Protein 4B6L (pdb70)

InterPro domains:
  IPR000719 Protein kinase domain [PF00069] (63-314)
  IPR000719 Protein kinase domain [PS50011] (62-314)
  IPR000719 Protein kinase domain [SM00220] (62-314)
  IPR000959 POLO box domain [PF00659] (472-528)
  IPR000959 POLO box domain [PF00659] (569-633)
  IPR000959 POLO box domain [PS50078] (463-541)
  IPR000959 POLO box domain [PS50078] (562-645)
  IPR008271 Serine/threonine-protein kinase, active site [PS00108] (181-193)
  IPR011009 Protein kinase-like domain superfamily [SSF56112] (61-354)
  IPR017441 Protein kinase, ATP binding site [PS00107] (68-100)
  IPR033695 Second polo-box domain [cd13117] (561-628)
  IPR033701 First polo-box domain [cd13118] (460-548)
  IPR036947 POLO box domain superfamily [G3DSA:3.30.1120.30] (438-638)
  IPR036947 POLO box domain superfamily [G3DSA:3.30.1120.30] (465-559)
  IPR042703 Serine/threonine-protein kinase PLK3, catalytic domain [cd14189] (60-314)

Sequence (281 aa):
LITDPRSGRTYLKGRLLGKGGFARCYEATDTETGSAYAVKVIPQSRVAKPHQREKILNEIELHRDLQHRHIVRFSHHFEDADNIYIFLELCSRKSLAHIWKARHTLLEPEVRYYLRQILSGLKYLHQRGILHRDLKLGNFFITENMELKVGDFGLAARLEPPEQRKKTICGTPNYVAPEVLLRQGHGPEADVWSLGCVMYTLLCGSPPFETADLKETYRCIKQVHYTLPASLSLPARQLLAAILRASPRDRPSIDQILRHDFFTKGYTPDRLPISSCVTVP

B-factor: mean 45.5, std 13.26, range [26.6, 117.14]

Solvent-accessible surface area: 13521 Å² total; per-residue (Å²): 159,85,2,63,44,195,93,49,98,40,11,99,33,36,162,73,59,30,123,54,88,77,15,87,28,28,52,0,41,6,76,144,85,47,45,47,43,18,0,30,16,2,30,54,94,96,3,75,122,81,102,40,104,97,94,14,88,40,4,8,95,10,1,122,79,0,119,43,139,12,1,5,94,8,51,51,39,7,70,62,99,104,29,11,19,0,0,17,53,48,12,54,74,119,1,0,16,69,3,69,130,56,25,100,51,7,88,40,40,2,0,11,16,0,4,79,18,0,2,23,0,0,80,31,0,29,129,123,28,11,3,0,30,18,0,56,7,25,5,0,55,0,16,78,80,1,52,0,17,0,0,48,0,8,38,4,22,132,66,58,82,81,164,124,31,163,77,60,64,26,19,34,46,33,20,6,1,1,11,0,10,96,149,97,0,10,1,36,58,2,1,5,0,9,3,0,0,0,1,16,1,1,17,32,0,43,12,13,1,93,53,111,90,92,134,70,6,36,129,14,0,88,145,34,125,43,104,51,44,100,109,14,38,101,39,0,69,70,1,0,47,29,4,6,104,50,27,38,206,62,14,19,55,13,64,91,2,47,156,37,60,1,2,85,164,29,147,40,13,153,143,11,62,79,53,0,15,104,72,96,80

Radius of gyration: 18.98 Å; Cα contacts (8 Å, |Δi|>4): 541; chains: 1; bounding box: 38×50×51 Å

GO terms:
  GO:1904716 positive regulation of chaperone-mediated autophagy (P, IDA)
  GO:0004674 protein serine/threonine kinase activity (F, IDA)
  GO:0005634 nucleus (C, IDA)
  GO:0005730 nucleolus (C, IDA)
  GO:0005737 cytoplasm (C, IDA)
  GO:0005795 Golgi stack (C, IDA)
  GO:0005813 centrosome (C, IDA)
  GO:0002039 p53 binding (F, IDA)
  GO:0043066 negative regulation of apoptotic process (P, IDA)
  GO:0009314 response to radiation (P, IDA)
  GO:0032436 positive regulation of proteasomal ubiquitin-dependent protein catabolic process (P, IDA)
  GO:0051302 regulation of cell division (P, IDA)
  GO:0006970 response to osmotic stress (P, IDA)
  GO:0006974 DNA damage response (P, IDA)
  GO:0090166 Golgi disassembly (P, IDA)
  GO:0000122 negative regulation of transcription by RNA polymerase II (P, IDA)
  GO:0000302 response to reactive oxygen species (P, IDA)
  GO:0006915 apoptotic process (P, TAS)
  GO:0007113 endomitotic cell cycle (P, TAS)
  GO:0000086 G2/M transition of mitotic cell cycle (P, TAS)

Nearest PDB structures (foldseek):
  4b6l-assembly1_A  TM=1.004E+00  e=3.139E-55  Homo sapiens
  4i5p-assembly1_A  TM=9.553E-01  e=1.429E-38  Homo sapiens
  2owb-assembly1_A  TM=9.578E-01  e=1.628E-34  Homo sapiens
  3db6-assembly1_A  TM=9.486E-01  e=4.918E-34  Danio rerio
  3d5u-assembly1_A  TM=9.510E-01  e=1.330E-33  Danio rerio

Foldseek 3Di:
DWDAAPVRFIWDWADFLDAPPHWTWTWIAGPPPRDTWTKTKGFCVSQVDPVSVVLVVVLCVLQVPDDDQQAKHFDDWHDDNTTIITTIHDAPLQWLVLLCVQELAADLLLLLQQLVSVLRQLVSCVVVQKAQQADARNQWGQHQQRHTHGHDSSVIDRADPQVPAFLAQDYDLLQFALSNVVSSHDHSLRSLSSSLQRSCSRHPRHGFLDDPDSVSSSVCRQVVPGDDDPPDDPQSVVLSVQSSDNDSVSHDRSVRSCVGCSNVVDDHDPTDHSCSSNYHD

Structure (mmCIF, N/CA/C/O backbone):
data_4B6L
#
_entry.id   4B6L
#
_cell.length_a   144.140
_cell.length_b   56.370
_cell.length_c   45.320
_cell.angle_alpha   90.00
_cell.angle_beta   96.83
_cell.angle_gamma   90.00
#
_symmetry.space_group_name_H-M   'C 1 2 1'
#
loop_
_entity.id
_entity.type
_entity.pdbx_description
1 polymer 'SERINE/THREONINE-PROTEIN KINASE PLK3'
2 non-polymer 4-[[(4R)-5-cyclopentyl-4-ethyl-3a,4-dihydro-3H-[1,2,4]triazolo[4,3-f]pteridin-7-yl]amino]-N-cyclopropyl-3-methoxy-benzamide
3 non-polymer 'SULFATE ION'
4 water water
#
loop_
_atom_site.group_PDB
_atom_site.id
_atom_site.type_symbol
_atom_site.label_atom_id
_atom_site.label_alt_id
_atom_site.label_comp_id
_atom_site.label_asym_id
_atom_site.label_entity_id
_atom_site.label_seq_id
_atom_site.pdbx_PDB_ins_code
_atom_site.Cartn_x
_atom_site.Cartn_y
_atom_site.Cartn_z
_atom_site.occupancy
_atom_site.B_iso_or_equiv
_atom_site.auth_seq_id
_atom_site.auth_comp_id
_atom_site.auth_asym_id
_atom_site.auth_atom_id
_atom_site.pdbx_PDB_model_num
ATOM 1 N N . LEU A 1 1 ? 52.801 -19.012 -16.892 1.00 62.02 52 LEU A N 1
ATOM 2 C CA . LEU A 1 1 ? 51.661 -19.668 -17.538 1.00 62.59 52 LEU A CA 1
ATOM 3 C C . LEU A 1 1 ? 50.418 -18.748 -17.713 1.00 63.57 52 LEU A C 1
ATOM 4 O O . LEU A 1 1 ? 50.580 -17.527 -17.784 1.00 62.25 52 LEU A O 1
ATOM 9 N N . ILE A 1 2 ? 49.205 -19.325 -17.829 1.00 59.03 53 ILE A N 1
ATOM 10 C CA . ILE A 1 2 ? 47.960 -18.580 -18.031 1.00 58.17 53 ILE A CA 1
ATOM 11 C C . ILE A 1 2 ? 47.001 -18.623 -16.811 1.00 60.56 53 ILE A C 1
ATOM 12 O O . ILE A 1 2 ? 46.938 -19.629 -16.105 1.00 61.04 53 ILE A O 1
ATOM 17 N N . THR A 1 3 ? 46.246 -17.523 -16.605 1.00 55.54 54 THR A N 1
ATOM 18 C CA . THR A 1 3 ? 45.169 -17.347 -15.618 1.00 54.17 54 THR A CA 1
ATOM 19 C C . THR A 1 3 ? 43.841 -17.059 -16.377 1.00 58.15 54 THR A C 1
ATOM 20 O O . THR A 1 3 ? 43.886 -16.372 -17.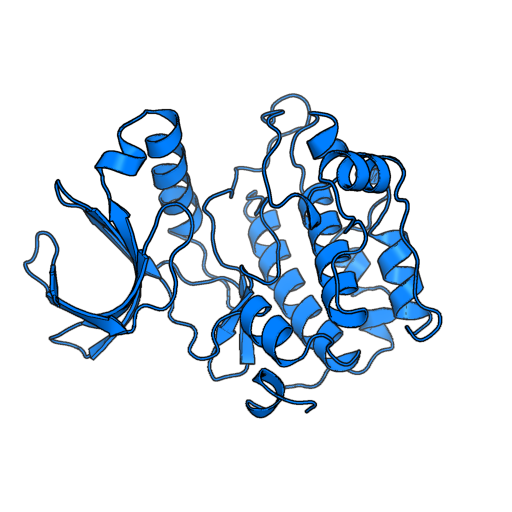394 1.00 57.20 54 THR A O 1
ATOM 24 N N . ASP A 1 4 ? 42.676 -17.589 -15.897 1.00 56.30 55 ASP A N 1
ATOM 25 C CA . ASP A 1 4 ? 41.348 -17.386 -16.525 1.00 56.90 55 ASP A CA 1
ATOM 26 C C . ASP A 1 4 ? 40.123 -17.404 -15.564 1.00 62.51 55 ASP A C 1
ATOM 27 O O . ASP A 1 4 ? 40.155 -18.214 -14.639 1.00 62.23 55 ASP A O 1
ATOM 32 N N . PRO A 1 5 ? 39.017 -16.600 -15.794 1.00 61.78 56 PRO A N 1
ATOM 33 C CA . PRO A 1 5 ? 37.827 -16.643 -14.895 1.00 62.66 56 PRO A CA 1
ATOM 34 C C . PRO A 1 5 ? 36.675 -17.628 -15.231 1.00 68.75 56 PRO A C 1
ATOM 35 O O . PRO A 1 5 ? 36.906 -18.832 -15.348 1.00 71.22 56 PRO A O 1
ATOM 39 N N . ARG A 1 6 ? 35.398 -17.091 -15.298 1.00 62.67 57 ARG A N 1
ATOM 40 C CA . ARG A 1 6 ? 34.084 -17.718 -15.596 1.00 61.04 57 ARG A CA 1
ATOM 41 C C . ARG A 1 6 ? 33.695 -17.510 -17.080 1.00 60.63 57 ARG A C 1
ATOM 42 O O . ARG A 1 6 ? 32.782 -18.170 -17.588 1.00 60.54 57 ARG A O 1
ATOM 50 N N . SER A 1 7 ? 34.309 -16.508 -17.717 1.00 52.53 58 SER A N 1
ATOM 51 C CA . SER A 1 7 ? 34.102 -16.097 -19.108 1.00 51.82 58 SER A CA 1
ATOM 52 C C . SER A 1 7 ? 35.098 -16.811 -20.030 1.00 54.05 58 SER A C 1
ATOM 53 O O . SER A 1 7 ? 34.944 -16.781 -21.255 1.00 53.03 58 SER A O 1
ATOM 56 N N . GLY A 1 8 ? 36.138 -17.386 -19.422 1.00 49.55 59 GLY A N 1
ATOM 57 C CA . GLY A 1 8 ? 37.214 -18.070 -20.123 1.00 49.51 59 GLY A CA 1
ATOM 58 C C . GLY A 1 8 ? 38.309 -17.133 -20.592 1.00 50.15 59 GLY A C 1
ATOM 59 O O . GLY A 1 8 ? 39.260 -17.578 -21.237 1.00 49.92 59 GLY A O 1
ATOM 60 N N . ARG A 1 9 ? 38.179 -15.820 -20.276 1.00 45.43 60 ARG A N 1
ATOM 61 C CA . ARG A 1 9 ? 39.143 -14.774 -20.615 1.00 44.27 60 ARG A CA 1
ATOM 62 C C . ARG A 1 9 ? 40.530 -15.141 -20.067 1.00 46.31 60 ARG A C 1
ATOM 63 O O . ARG A 1 9 ? 40.670 -15.447 -18.885 1.00 42.88 60 ARG A O 1
ATOM 71 N N . THR A 1 10 ? 41.526 -15.216 -20.945 1.00 43.50 61 THR A N 1
ATOM 72 C CA . THR A 1 10 ? 42.863 -15.588 -20.500 1.00 43.51 61 THR A CA 1
ATOM 73 C C . THR A 1 10 ? 43.781 -14.396 -20.293 1.00 46.46 61 THR A C 1
ATOM 74 O O . THR A 1 10 ? 43.638 -13.351 -20.931 1.00 46.82 61 THR A O 1
ATOM 78 N N . TYR A 1 11 ? 44.729 -14.583 -19.402 1.00 42.17 62 TYR A N 1
ATOM 79 C CA . TYR A 1 11 ? 45.724 -13.607 -19.012 1.00 40.84 62 TYR A CA 1
ATOM 80 C C . TYR A 1 11 ? 47.021 -14.363 -18.960 1.00 48.40 62 TYR A C 1
ATOM 81 O O . TYR A 1 11 ? 47.072 -15.448 -18.384 1.00 48.77 62 TYR A O 1
ATOM 90 N N . LEU A 1 12 ? 48.061 -13.824 -19.606 1.00 45.25 63 LEU A N 1
ATOM 91 C CA . LEU A 1 12 ? 49.383 -14.426 -19.601 1.00 44.87 63 LEU A CA 1
ATOM 92 C C . LEU A 1 12 ? 50.164 -13.926 -18.363 1.00 46.47 63 LEU A C 1
ATOM 93 O O . LEU A 1 12 ? 50.294 -12.717 -18.157 1.00 42.45 63 LEU A O 1
ATOM 98 N N . LYS A 1 13 ? 50.639 -14.851 -17.513 1.00 45.71 64 LYS A N 1
ATOM 99 C CA . LYS A 1 13 ? 51.432 -14.450 -16.346 1.00 46.45 64 LYS A CA 1
ATOM 100 C C . LYS A 1 13 ? 52.839 -14.165 -16.829 1.00 52.95 64 LYS A C 1
ATOM 101 O O . LYS A 1 13 ? 53.473 -15.021 -17.453 1.00 53.73 64 LYS A O 1
ATOM 107 N N . GLY A 1 14 ? 53.299 -12.953 -16.557 1.00 49.85 65 GLY A N 1
ATOM 108 C CA . GLY A 1 14 ? 54.648 -12.543 -16.881 1.00 49.83 65 GLY A CA 1
ATOM 109 C C . GLY A 1 14 ? 55.551 -12.882 -15.720 1.00 54.67 65 GLY A C 1
ATOM 110 O O . GLY A 1 14 ? 55.318 -13.853 -14.991 1.00 54.17 65 GLY A O 1
ATOM 111 N N . ARG A 1 15 ? 56.565 -12.051 -15.526 1.00 52.55 66 ARG A N 1
ATOM 112 C CA . ARG A 1 15 ? 57.552 -12.179 -14.468 1.00 52.28 66 ARG A CA 1
ATOM 113 C C . ARG A 1 15 ? 56.905 -12.051 -13.070 1.00 52.78 66 ARG A C 1
ATOM 114 O O . ARG A 1 15 ? 55.913 -11.321 -12.897 1.00 50.95 66 ARG A O 1
ATOM 122 N N . LEU A 1 16 ? 57.448 -12.817 -12.097 1.00 48.20 67 LEU A N 1
ATOM 123 C CA . LEU A 1 16 ? 57.055 -12.756 -10.693 1.00 46.72 67 LEU A CA 1
ATOM 124 C C . LEU A 1 16 ? 57.615 -11.428 -10.163 1.00 48.97 67 LEU A C 1
ATOM 125 O O . LEU A 1 16 ? 58.817 -11.156 -10.276 1.00 48.50 67 LEU A O 1
ATOM 130 N N . LEU A 1 17 ? 56.712 -10.563 -9.684 1.00 43.77 68 LEU A N 1
ATOM 131 C CA . LEU A 1 17 ? 57.074 -9.252 -9.182 1.00 41.91 68 LEU A CA 1
ATOM 132 C C . LEU A 1 17 ? 57.557 -9.333 -7.732 1.00 48.15 68 LEU A C 1
ATOM 133 O O . LEU A 1 17 ? 58.393 -8.533 -7.315 1.00 45.70 68 LEU A O 1
ATOM 138 N N . GLY A 1 18 ? 57.033 -10.307 -6.995 1.00 49.35 69 GLY A N 1
ATOM 139 C CA . GLY A 1 18 ? 57.350 -10.536 -5.593 1.00 50.89 69 GLY A CA 1
ATOM 140 C C . GLY A 1 18 ? 56.421 -11.525 -4.925 1.00 58.68 69 GLY A C 1
ATOM 141 O O . GLY A 1 18 ? 55.396 -11.912 -5.496 1.00 55.97 69 GLY A O 1
ATOM 142 N N . LYS A 1 19 ? 56.782 -11.929 -3.692 1.00 60.88 70 LYS A N 1
ATOM 143 C CA . LYS A 1 19 ? 56.048 -12.899 -2.876 1.00 63.26 70 LYS A CA 1
ATOM 144 C C . LYS A 1 19 ? 55.584 -12.243 -1.554 1.00 72.34 70 LYS A C 1
ATOM 145 O O . LYS A 1 19 ? 54.865 -11.238 -1.598 1.00 72.60 70 LYS A O 1
ATOM 151 N N . GLY A 1 20 ? 56.007 -12.797 -0.415 1.00 72.63 71 GLY A N 1
ATOM 152 C CA . GLY A 1 20 ? 55.651 -12.315 0.917 1.00 73.38 71 GLY A CA 1
ATOM 153 C C . GLY A 1 20 ? 54.295 -12.824 1.368 1.00 79.95 71 GLY A C 1
ATOM 154 O O . GLY A 1 20 ? 53.291 -12.591 0.686 1.00 80.14 71 GLY A O 1
ATOM 155 N N . GLY A 1 21 ? 54.282 -13.511 2.516 1.00 77.75 72 GLY A N 1
ATOM 156 C CA . GLY A 1 21 ? 53.105 -14.109 3.149 1.00 78.00 72 GLY A CA 1
ATOM 157 C C . GLY A 1 21 ? 51.800 -13.345 2.973 1.00 80.80 72 GLY A C 1
ATOM 158 O O . GLY A 1 21 ? 51.657 -12.248 3.521 1.00 80.79 72 GLY A O 1
ATOM 159 N N . PHE A 1 22 ? 50.846 -13.870 2.169 1.00 75.26 73 PHE A N 1
ATOM 160 C CA . PHE A 1 22 ? 50.918 -15.167 1.485 1.00 74.77 73 PHE A CA 1
ATOM 161 C C . PHE A 1 22 ? 50.354 -15.103 0.049 1.00 73.08 73 PHE A C 1
ATOM 162 O O . PHE A 1 22 ? 49.472 -15.883 -0.327 1.00 73.75 73 PHE A O 1
ATOM 170 N N . ALA A 1 23 ? 50.886 -14.173 -0.751 1.00 63.33 74 ALA A N 1
ATOM 171 C CA . ALA A 1 23 ? 50.477 -13.994 -2.136 1.00 60.36 74 ALA A CA 1
ATOM 172 C C . ALA A 1 23 ? 51.672 -13.901 -3.080 1.00 57.94 74 ALA A C 1
ATOM 173 O O . ALA A 1 23 ? 52.716 -13.365 -2.721 1.00 58.02 74 ALA A O 1
ATOM 175 N N . ARG A 1 24 ? 51.503 -14.413 -4.291 1.00 49.10 75 ARG A N 1
ATOM 176 C CA . ARG A 1 24 ? 52.497 -14.335 -5.352 1.00 46.57 75 ARG A CA 1
ATOM 177 C C . ARG A 1 24 ? 51.960 -13.325 -6.365 1.00 45.92 75 ARG A C 1
ATOM 178 O O . ARG A 1 24 ? 50.801 -13.396 -6.766 1.00 44.70 75 ARG A O 1
ATOM 186 N N . CYS A 1 25 ? 52.778 -12.342 -6.706 1.00 39.59 76 CYS A N 1
ATOM 187 C CA . CYS A 1 25 ? 52.408 -11.270 -7.609 1.00 38.42 76 CYS A CA 1
ATOM 188 C C . CYS A 1 25 ? 53.105 -11.392 -8.923 1.00 41.23 76 CYS A C 1
ATOM 189 O O . CYS A 1 25 ? 54.290 -11.728 -8.967 1.00 41.38 76 CYS A O 1
ATOM 192 N N . TYR A 1 26 ? 52.352 -11.151 -9.999 1.00 37.47 77 TYR A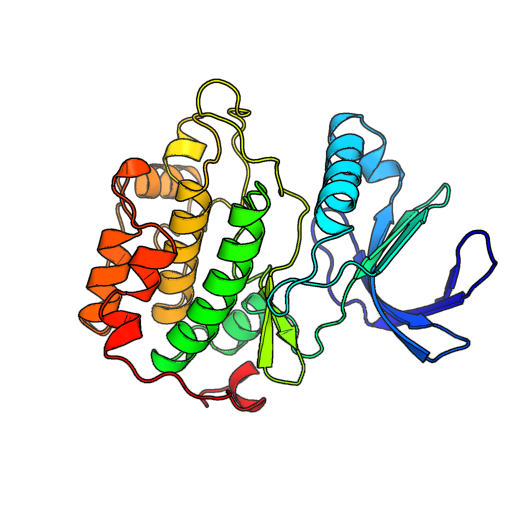 N 1
ATOM 193 C CA . TYR A 1 26 ? 52.833 -11.234 -11.370 1.00 37.19 77 TYR A CA 1
ATOM 194 C C . TYR A 1 26 ? 52.315 -10.096 -12.195 1.00 41.85 77 TYR A C 1
ATOM 195 O O . TYR A 1 26 ? 51.233 -9.559 -11.943 1.00 40.75 77 TYR A O 1
ATOM 204 N N . GLU A 1 27 ? 53.057 -9.785 -13.252 1.00 39.93 78 GLU A N 1
ATOM 205 C CA . GLU A 1 27 ? 52.581 -8.903 -14.291 1.00 40.92 78 GLU A CA 1
ATOM 206 C C . GLU A 1 27 ? 51.656 -9.855 -15.087 1.00 45.04 78 GLU A C 1
ATOM 207 O O . GLU A 1 27 ? 52.011 -11.018 -15.300 1.00 46.47 78 GLU A O 1
ATOM 213 N N . ALA A 1 28 ? 50.456 -9.404 -15.435 1.00 42.53 79 ALA A N 1
ATOM 214 C CA . ALA A 1 28 ? 49.496 -10.231 -16.175 1.00 43.03 79 ALA A CA 1
ATOM 215 C C . ALA A 1 28 ? 48.894 -9.446 -17.307 1.00 46.03 79 ALA A C 1
ATOM 216 O O . ALA A 1 28 ? 48.318 -8.383 -17.086 1.00 44.75 79 ALA A O 1
ATOM 218 N N . THR A 1 29 ? 49.033 -9.969 -18.520 1.00 43.23 80 THR A N 1
ATOM 219 C CA . THR A 1 29 ? 48.500 -9.322 -19.710 1.00 42.86 80 THR A CA 1
ATOM 220 C C . THR A 1 29 ? 47.359 -10.111 -20.290 1.00 45.65 80 THR A C 1
ATOM 221 O O . THR A 1 29 ? 47.478 -11.314 -20.522 1.00 44.09 80 THR A O 1
ATOM 225 N N . ASP A 1 30 ? 46.244 -9.427 -20.534 1.00 43.51 81 ASP A N 1
ATOM 226 C CA . ASP A 1 30 ? 45.076 -10.011 -21.166 1.00 42.92 81 ASP A CA 1
ATOM 227 C C . ASP A 1 30 ? 45.508 -10.517 -22.558 1.00 45.41 81 ASP A C 1
ATOM 228 O O . ASP A 1 30 ? 46.170 -9.793 -23.296 1.00 44.77 81 ASP A O 1
ATOM 233 N N . THR A 1 31 ? 45.229 -11.789 -22.860 1.00 41.24 82 THR A N 1
ATOM 234 C CA . THR A 1 31 ? 45.614 -12.423 -24.128 1.00 43.41 82 THR A CA 1
ATOM 235 C C . THR A 1 31 ? 44.959 -11.763 -25.354 1.00 49.11 82 THR A C 1
ATOM 236 O O . THR A 1 31 ? 45.554 -11.747 -26.432 1.00 49.73 82 THR A O 1
ATOM 240 N N . GLU A 1 32 ? 43.741 -11.230 -25.193 1.00 47.35 83 GLU A N 1
ATOM 241 C CA . GLU A 1 32 ? 43.002 -10.663 -26.328 1.00 48.88 83 GLU A CA 1
ATOM 242 C C . GLU A 1 32 ? 43.146 -9.156 -26.529 1.00 52.68 83 GLU A C 1
ATOM 243 O O . GLU A 1 32 ? 43.049 -8.679 -27.661 1.00 53.64 83 GLU A O 1
ATOM 249 N N . THR A 1 33 ? 43.386 -8.413 -25.453 1.00 47.96 84 THR A N 1
ATOM 250 C CA . THR A 1 33 ? 43.500 -6.948 -25.507 1.00 47.09 84 THR A CA 1
ATOM 251 C C . THR A 1 33 ? 44.904 -6.435 -25.232 1.00 50.00 84 THR A C 1
ATOM 252 O O . THR A 1 33 ? 45.186 -5.282 -25.549 1.00 49.19 84 THR A O 1
ATOM 256 N N . GLY A 1 34 ? 45.716 -7.240 -24.544 1.00 46.07 85 GLY A N 1
ATOM 257 C CA . GLY A 1 34 ? 47.063 -6.855 -24.137 1.00 44.38 85 GLY A CA 1
ATOM 258 C C . GLY A 1 34 ? 47.116 -6.046 -22.852 1.00 43.92 85 GLY A C 1
ATOM 259 O O . GLY A 1 34 ? 48.206 -5.676 -22.406 1.00 42.29 85 GLY A O 1
ATOM 260 N N . SER A 1 35 ? 45.945 -5.733 -22.251 1.00 39.18 86 SER A N 1
ATOM 261 C CA . SER A 1 35 ? 45.854 -4.949 -21.013 1.00 37.69 86 SER A CA 1
ATOM 262 C C . SER A 1 35 ? 46.680 -5.581 -19.892 1.00 42.98 86 SER A C 1
ATOM 263 O O . SER A 1 35 ? 46.538 -6.776 -19.610 1.00 43.57 86 SER A O 1
ATOM 266 N N . ALA A 1 36 ? 47.624 -4.795 -19.350 1.00 38.30 87 ALA A N 1
ATOM 267 C CA . ALA A 1 36 ? 48.564 -5.223 -18.314 1.00 38.54 87 ALA A CA 1
ATOM 268 C C . ALA A 1 36 ? 48.036 -4.884 -16.936 1.00 40.54 87 ALA A C 1
ATOM 269 O O . ALA A 1 36 ? 47.404 -3.843 -16.738 1.00 40.02 87 ALA A O 1
ATOM 271 N N . TYR A 1 37 ? 48.261 -5.801 -16.001 1.00 36.65 88 TYR A N 1
ATOM 272 C CA . TYR A 1 37 ? 47.854 -5.698 -14.604 1.00 35.69 88 TYR A CA 1
ATOM 273 C C . TYR A 1 37 ? 48.966 -6.261 -13.732 1.00 38.82 88 TYR A C 1
ATOM 274 O O . TYR A 1 37 ? 49.864 -6.956 -14.217 1.00 38.84 88 TYR A O 1
ATOM 283 N N . ALA A 1 38 ? 48.915 -5.913 -12.454 1.00 36.66 89 ALA A N 1
ATOM 284 C CA . ALA A 1 38 ? 49.727 -6.477 -11.394 1.00 37.26 89 ALA A CA 1
ATOM 285 C C . ALA A 1 38 ? 48.702 -7.370 -10.690 1.00 41.39 89 ALA A C 1
ATOM 286 O O . ALA A 1 38 ? 47.682 -6.881 -10.186 1.00 40.84 89 ALA A O 1
ATOM 288 N N . VAL A 1 39 ? 48.887 -8.686 -10.815 1.00 38.95 90 VAL A N 1
ATOM 289 C CA . VAL A 1 39 ? 47.979 -9.696 -10.264 1.00 39.04 90 VAL A CA 1
ATOM 290 C C . VAL A 1 39 ? 48.475 -10.328 -8.975 1.00 40.43 90 VAL A C 1
ATOM 291 O O . VAL A 1 39 ? 49.573 -10.870 -8.921 1.00 38.12 90 VAL A O 1
ATOM 295 N N . LYS A 1 40 ? 47.649 -10.264 -7.940 1.00 39.12 91 LYS A N 1
ATOM 296 C CA . LYS A 1 40 ? 47.955 -10.917 -6.677 1.00 39.11 91 LYS A CA 1
ATOM 297 C C . LYS A 1 40 ? 47.241 -12.262 -6.731 1.00 40.60 91 LYS A C 1
ATOM 298 O O . LYS A 1 40 ? 46.007 -12.325 -6.845 1.00 40.22 91 LYS A O 1
ATOM 304 N N . VAL A 1 41 ? 48.028 -13.330 -6.675 1.00 36.83 92 VAL A N 1
ATOM 305 C CA . VAL A 1 41 ? 47.541 -14.705 -6.728 1.00 37.12 92 VAL A CA 1
ATOM 306 C C . VAL A 1 41 ? 47.577 -15.250 -5.299 1.00 42.88 92 VAL A C 1
ATOM 307 O O . VAL A 1 41 ? 48.654 -15.470 -4.738 1.00 42.22 92 VAL A O 1
ATOM 311 N N . ILE A 1 42 ? 46.388 -15.347 -4.680 1.00 39.69 93 ILE A N 1
ATOM 312 C CA . ILE A 1 42 ? 46.243 -15.808 -3.300 1.00 39.63 93 ILE A CA 1
ATOM 313 C C . ILE A 1 42 ? 45.691 -17.237 -3.296 1.00 42.13 93 ILE A C 1
ATOM 314 O O . ILE A 1 42 ? 44.545 -17.424 -3.694 1.00 39.07 93 ILE A O 1
ATOM 319 N N . PRO A 1 43 ? 46.449 -18.230 -2.772 1.00 40.16 94 PRO A N 1
ATOM 320 C CA . PRO A 1 43 ? 45.899 -19.596 -2.683 1.00 41.09 94 PRO A CA 1
ATOM 321 C C . PRO A 1 43 ? 44.723 -19.630 -1.702 1.00 42.60 94 PRO A C 1
ATOM 322 O O . PRO A 1 43 ? 44.820 -19.023 -0.629 1.00 41.09 94 PRO A O 1
ATOM 326 N N . GLN A 1 44 ? 43.592 -20.254 -2.125 1.00 39.18 95 GLN A N 1
ATOM 327 C CA . GLN A 1 44 ? 42.335 -20.416 -1.356 1.00 39.97 95 GLN A CA 1
ATOM 328 C C . GLN A 1 44 ? 42.588 -21.092 -0.002 1.00 45.38 95 GLN A C 1
ATOM 329 O O . GLN A 1 44 ? 41.960 -20.724 0.995 1.00 44.06 95 GLN A O 1
ATOM 335 N N . SER A 1 45 ? 43.525 -22.061 0.026 1.00 44.27 96 SER A N 1
ATOM 336 C CA . SER A 1 45 ? 43.933 -22.795 1.233 1.00 46.06 96 SER A CA 1
ATOM 337 C C . SER A 1 45 ? 44.566 -21.896 2.319 1.00 52.27 96 SER A C 1
ATOM 338 O O . SER A 1 45 ? 44.372 -22.155 3.504 1.00 53.18 96 SER A O 1
ATOM 341 N N . ARG A 1 46 ? 45.283 -20.836 1.913 1.00 50.47 97 ARG A N 1
ATOM 342 C CA . ARG A 1 46 ? 45.942 -19.877 2.816 1.00 50.30 97 ARG A CA 1
ATOM 343 C C . ARG A 1 46 ? 44.964 -18.857 3.421 1.00 54.18 97 ARG A C 1
ATOM 344 O O . ARG A 1 46 ? 45.317 -18.133 4.361 1.00 53.76 97 ARG A O 1
ATOM 352 N N . VAL A 1 47 ? 43.739 -18.803 2.874 1.00 49.65 98 VAL A N 1
ATOM 353 C CA . VAL A 1 47 ? 42.659 -17.916 3.302 1.00 47.83 98 VAL A CA 1
ATOM 354 C C . VAL A 1 47 ? 41.362 -18.693 3.611 1.00 50.01 98 VAL A C 1
ATOM 355 O O . VAL A 1 47 ? 40.274 -18.114 3.610 1.00 47.03 98 VAL A O 1
ATOM 359 N N . ALA A 1 48 ? 41.490 -20.008 3.878 1.00 49.18 99 ALA A N 1
ATOM 360 C CA . ALA A 1 48 ? 40.368 -20.894 4.198 1.00 49.82 99 ALA A CA 1
ATOM 361 C C . ALA A 1 48 ? 39.771 -20.563 5.560 1.00 54.17 99 ALA A C 1
ATOM 362 O O . ALA A 1 48 ? 38.555 -20.636 5.711 1.00 54.90 99 ALA A O 1
ATOM 364 N N . LYS A 1 49 ? 40.616 -20.194 6.547 1.00 50.38 100 LYS A N 1
ATOM 365 C CA . LYS A 1 49 ? 40.158 -19.844 7.900 1.00 50.05 100 LYS A CA 1
ATOM 366 C C . LYS A 1 49 ? 39.372 -18.508 7.918 1.00 52.36 100 LYS A C 1
ATOM 367 O O . LYS A 1 49 ? 39.680 -17.636 7.108 1.00 49.04 100 LYS A O 1
ATOM 373 N N . PRO A 1 50 ? 38.327 -18.355 8.787 1.00 51.23 101 PRO A N 1
ATOM 374 C CA . PRO A 1 50 ? 37.511 -17.119 8.783 1.00 50.57 101 PRO A CA 1
ATOM 375 C C . PRO A 1 50 ? 38.238 -15.781 8.820 1.00 54.31 101 PRO A C 1
ATOM 376 O O . PRO A 1 50 ? 37.942 -14.931 7.988 1.00 54.21 101 PRO A O 1
ATOM 380 N N . HIS A 1 51 ? 39.177 -15.594 9.767 1.00 52.01 102 HIS A N 1
ATOM 381 C CA . HIS A 1 51 ? 39.973 -14.367 9.904 1.00 51.43 102 HIS A CA 1
ATOM 382 C C . HIS A 1 51 ? 40.751 -14.031 8.621 1.00 48.88 102 HIS A C 1
ATOM 383 O O . HIS A 1 51 ? 40.758 -12.871 8.198 1.00 45.36 102 HIS A O 1
ATOM 390 N N . GLN A 1 52 ? 41.374 -15.048 7.996 1.00 43.56 103 GLN A N 1
ATOM 391 C CA . GLN A 1 52 ? 42.139 -14.879 6.757 1.00 42.20 103 GLN A CA 1
ATOM 392 C C . GLN A 1 52 ? 41.204 -14.613 5.567 1.00 45.56 103 GLN A C 1
ATOM 393 O O . GLN A 1 52 ? 41.575 -13.883 4.655 1.00 45.80 103 GLN A O 1
ATOM 399 N N . ARG A 1 53 ? 40.010 -15.225 5.573 1.00 42.12 104 ARG A N 1
ATOM 400 C CA . ARG A 1 53 ? 39.003 -15.042 4.535 1.00 41.78 104 ARG A CA 1
ATOM 401 C C . ARG A 1 53 ? 38.467 -13.602 4.630 1.00 44.52 104 ARG A C 1
ATOM 402 O O . ARG A 1 53 ? 38.440 -12.904 3.626 1.00 39.79 104 ARG A O 1
ATOM 410 N N . GLU A 1 54 ? 38.135 -13.145 5.867 1.00 43.19 105 GLU A N 1
ATOM 411 C CA . GLU A 1 54 ? 37.623 -11.803 6.153 1.00 42.64 105 GLU A CA 1
ATOM 412 C C . GLU A 1 54 ? 38.604 -10.707 5.767 1.00 44.95 105 GLU A C 1
ATOM 413 O O . GLU A 1 54 ? 38.180 -9.679 5.248 1.00 44.86 105 GLU A O 1
ATOM 419 N N . LYS A 1 55 ? 39.907 -10.939 5.987 1.00 41.32 106 LYS A N 1
ATOM 420 C CA . LYS A 1 55 ? 40.990 -10.015 5.639 1.00 40.79 106 LYS A CA 1
ATOM 421 C C . LYS A 1 55 ? 41.014 -9.809 4.102 1.00 42.70 106 LYS A C 1
ATOM 422 O O . LYS A 1 55 ? 40.971 -8.670 3.630 1.00 37.83 106 LYS A O 1
ATOM 428 N N . ILE A 1 56 ? 41.029 -10.915 3.347 1.00 40.48 107 ILE A N 1
ATOM 429 C CA . ILE A 1 56 ? 41.028 -10.885 1.881 1.00 42.30 107 ILE A CA 1
ATOM 430 C C . ILE A 1 56 ? 39.761 -10.232 1.288 1.00 42.88 107 ILE A C 1
ATOM 431 O O . ILE A 1 56 ? 39.881 -9.459 0.348 1.00 43.74 107 ILE A O 1
ATOM 436 N N . LEU A 1 57 ? 38.577 -10.503 1.863 1.00 39.14 108 LEU A N 1
ATOM 437 C CA . LEU A 1 57 ? 37.312 -9.945 1.376 1.00 38.53 108 LEU A CA 1
ATOM 438 C C . LEU A 1 57 ? 37.237 -8.443 1.645 1.00 38.75 108 LEU A C 1
ATOM 439 O O . LEU A 1 57 ? 36.782 -7.692 0.778 1.00 34.16 108 LEU A O 1
ATOM 444 N N . ASN A 1 58 ? 37.731 -8.010 2.837 1.00 34.93 109 ASN A N 1
ATOM 445 C CA . ASN A 1 58 ? 37.776 -6.604 3.247 1.00 34.25 109 ASN A CA 1
ATOM 446 C C . ASN A 1 58 ? 38.653 -5.773 2.309 1.00 37.58 109 ASN A C 1
ATOM 447 O O . ASN A 1 58 ? 38.269 -4.655 1.930 1.00 40.22 109 ASN A O 1
ATOM 452 N N . GLU A 1 59 ? 39.828 -6.304 1.959 1.00 32.54 110 GLU A N 1
ATOM 453 C CA . GLU A 1 59 ? 40.769 -5.678 1.034 1.00 31.81 110 GLU A CA 1
ATOM 454 C C . GLU A 1 59 ? 40.045 -5.391 -0.278 1.00 32.94 110 GLU A C 1
ATOM 455 O O . GLU A 1 59 ? 40.030 -4.248 -0.723 1.00 30.16 110 GLU A O 1
ATOM 461 N N . ILE A 1 60 ? 39.392 -6.420 -0.846 1.00 30.09 111 ILE A N 1
ATOM 462 C CA . ILE A 1 60 ? 38.615 -6.317 -2.084 1.00 30.47 111 ILE A CA 1
ATOM 463 C C . ILE A 1 60 ? 37.484 -5.309 -1.909 1.00 36.14 111 ILE A C 1
ATOM 464 O O . ILE A 1 60 ? 37.375 -4.395 -2.716 1.00 39.38 111 ILE A O 1
ATOM 469 N N . GLU A 1 61 ? 36.737 -5.396 -0.800 1.00 32.57 112 GLU A N 1
ATOM 470 C CA . GLU A 1 61 ? 35.613 -4.512 -0.510 1.00 32.97 112 GLU A CA 1
ATOM 471 C C . GLU A 1 61 ? 35.992 -3.054 -0.457 1.00 37.58 112 GLU A C 1
ATOM 472 O O . GLU A 1 61 ? 35.293 -2.228 -1.045 1.00 38.21 112 GLU A O 1
ATOM 478 N N . LEU A 1 62 ? 37.068 -2.743 0.280 1.00 33.20 113 LEU A N 1
ATOM 479 C CA . LEU A 1 62 ? 37.531 -1.372 0.461 1.00 32.66 113 LEU A CA 1
ATOM 480 C C . LEU A 1 62 ? 38.280 -0.860 -0.759 1.00 34.72 113 LEU A C 1
ATOM 481 O O . LEU A 1 62 ? 38.137 0.302 -1.100 1.00 32.80 113 LEU A O 1
ATOM 486 N N . HIS A 1 63 ? 39.051 -1.724 -1.429 1.00 34.13 114 HIS A N 1
ATOM 487 C CA . HIS A 1 63 ? 39.802 -1.309 -2.609 1.00 33.13 114 HIS A CA 1
ATOM 488 C C . HIS A 1 63 ? 38.953 -1.050 -3.875 1.00 38.74 114 HIS A C 1
ATOM 489 O O . HIS A 1 63 ? 39.278 -0.133 -4.615 1.00 38.69 114 HIS A O 1
ATOM 496 N N . ARG A 1 64 ? 37.869 -1.843 -4.092 1.00 37.99 115 ARG A N 1
ATOM 497 C CA . ARG A 1 64 ? 36.930 -1.837 -5.234 1.00 38.21 115 ARG A CA 1
ATOM 498 C C . ARG A 1 64 ? 36.724 -0.481 -5.922 1.00 44.08 115 ARG A C 1
ATOM 499 O O . ARG A 1 64 ? 37.141 -0.306 -7.068 1.00 43.58 115 ARG A O 1
ATOM 507 N N . ASP A 1 65 ? 36.075 0.466 -5.217 1.00 41.74 116 ASP A N 1
ATOM 508 C CA . ASP A 1 65 ? 35.674 1.781 -5.735 1.00 42.24 116 ASP A CA 1
ATOM 509 C C . ASP A 1 65 ? 36.662 2.973 -5.567 1.00 44.99 116 ASP A C 1
ATOM 510 O O . ASP A 1 65 ? 36.306 4.107 -5.915 1.00 46.48 116 ASP A O 1
ATOM 515 N N . LEU A 1 66 ? 37.859 2.727 -5.020 1.00 38.56 117 LEU A N 1
ATOM 516 C CA . LEU A 1 66 ? 38.881 3.760 -4.765 1.00 36.80 117 LEU A CA 1
ATOM 517 C C . LEU A 1 66 ? 39.424 4.356 -6.056 1.00 39.21 117 LEU A C 1
ATOM 518 O O . LEU A 1 66 ? 40.121 3.666 -6.794 1.00 39.46 117 LEU A O 1
ATOM 523 N N . GLN A 1 67 ? 39.028 5.611 -6.368 1.00 35.16 118 GLN A N 1
ATOM 524 C CA . GLN A 1 67 ? 39.413 6.296 -7.607 1.00 36.09 118 GLN A CA 1
ATOM 525 C C . GLN A 1 67 ? 40.083 7.612 -7.327 1.00 37.67 118 GLN A C 1
ATOM 526 O O . GLN A 1 67 ? 39.427 8.646 -7.144 1.00 35.88 118 GLN A O 1
ATOM 532 N N . HIS A 1 68 ? 41.405 7.565 -7.299 1.00 33.83 119 HIS A N 1
ATOM 533 C CA . HIS A 1 68 ? 42.256 8.713 -7.013 1.00 32.89 119 HIS A CA 1
ATOM 534 C C . HIS A 1 68 ? 43.602 8.461 -7.687 1.00 37.80 119 HIS A C 1
ATOM 535 O O . HIS A 1 68 ? 44.110 7.331 -7.671 1.00 36.38 119 HIS A O 1
ATOM 542 N N . ARG A 1 69 ? 44.185 9.520 -8.252 1.00 35.61 120 ARG A N 1
ATOM 543 C CA . ARG A 1 69 ? 45.462 9.444 -8.972 1.00 34.03 120 ARG A CA 1
ATOM 544 C C . ARG A 1 69 ? 46.628 8.985 -8.066 1.00 34.11 120 ARG A C 1
ATOM 545 O O . ARG A 1 69 ? 47.638 8.502 -8.568 1.00 33.41 120 ARG A O 1
ATOM 553 N N . HIS A 1 70 ? 46.480 9.146 -6.743 1.00 29.71 121 HIS A N 1
ATOM 554 C CA . HIS A 1 70 ? 47.485 8.724 -5.804 1.00 30.07 121 HIS A CA 1
ATOM 555 C C . HIS A 1 70 ? 47.140 7.460 -5.079 1.00 33.02 121 HIS A C 1
ATOM 556 O O . HIS A 1 70 ? 47.759 7.137 -4.055 1.00 31.56 121 HIS A O 1
ATOM 563 N N . ILE A 1 71 ? 46.173 6.701 -5.667 1.00 31.11 122 ILE A N 1
ATOM 564 C CA . ILE A 1 71 ? 45.690 5.414 -5.188 1.00 31.34 122 ILE A CA 1
ATOM 565 C C . ILE A 1 71 ? 45.708 4.392 -6.309 1.00 38.32 122 ILE A C 1
ATOM 566 O O . ILE A 1 71 ? 45.198 4.640 -7.406 1.00 39.51 122 ILE A O 1
ATOM 571 N N . VAL A 1 72 ? 46.270 3.222 -6.008 1.00 35.35 123 VAL A N 1
ATOM 572 C CA . VAL A 1 72 ? 46.295 2.080 -6.906 1.00 32.75 123 VAL A CA 1
ATOM 573 C C . VAL A 1 72 ? 44.864 1.780 -7.330 1.00 34.76 123 VAL A C 1
ATOM 574 O O . VAL A 1 72 ? 43.956 1.673 -6.487 1.00 33.41 123 VAL A O 1
ATOM 578 N N . ARG A 1 73 ? 44.667 1.672 -8.640 1.00 31.19 124 ARG A N 1
ATOM 579 C CA . ARG A 1 73 ? 43.360 1.343 -9.134 1.00 31.10 124 ARG A CA 1
ATOM 580 C C . ARG A 1 73 ? 43.153 -0.163 -9.066 1.00 33.18 124 ARG A C 1
ATOM 581 O O . ARG A 1 73 ? 43.911 -0.917 -9.655 1.00 34.11 124 ARG A O 1
ATOM 589 N N . PHE A 1 74 ? 42.136 -0.582 -8.308 1.00 28.67 125 PHE A N 1
ATOM 590 C CA . PHE A 1 74 ? 41.675 -1.962 -8.233 1.00 29.05 125 PHE A CA 1
ATOM 591 C C . PHE A 1 74 ? 40.994 -2.197 -9.588 1.00 35.47 125 PHE A C 1
ATOM 592 O O . PHE A 1 74 ? 40.205 -1.346 -10.010 1.00 34.17 125 PHE A O 1
ATOM 600 N N . SER A 1 75 ? 41.330 -3.294 -10.303 1.00 33.62 126 SER A N 1
ATOM 601 C CA . SER A 1 75 ? 40.687 -3.520 -11.587 1.00 35.22 126 SER A CA 1
ATOM 602 C C . SER A 1 75 ? 39.516 -4.462 -11.413 1.00 38.73 126 SER A C 1
ATOM 603 O O . SER A 1 75 ? 38.376 -4.061 -11.591 1.00 38.22 126 SER A O 1
ATOM 606 N N . HIS A 1 76 ? 39.804 -5.710 -11.025 1.00 33.44 127 HIS A N 1
ATOM 607 C CA . HIS A 1 76 ? 38.803 -6.733 -10.848 1.00 33.40 127 HIS A CA 1
ATOM 608 C C . HIS A 1 76 ? 39.449 -7.906 -10.140 1.00 36.10 127 HIS A C 1
ATOM 609 O O . HIS A 1 76 ? 40.668 -8.010 -10.084 1.00 36.82 127 HIS A O 1
ATOM 616 N N . HIS A 1 77 ? 38.629 -8.809 -9.659 1.00 34.29 128 HIS A N 1
ATOM 617 C CA . HIS A 1 77 ? 39.080 -10.042 -9.048 1.00 32.98 128 HIS A CA 1
ATOM 618 C C . HIS A 1 77 ? 38.189 -11.145 -9.553 1.00 37.25 128 HIS A C 1
ATOM 619 O O . HIS A 1 77 ? 37.106 -10.892 -10.088 1.00 38.45 128 HIS A O 1
ATOM 626 N N . PHE A 1 78 ? 38.640 -12.379 -9.355 1.00 31.54 129 PHE A N 1
ATOM 627 C CA . PHE A 1 78 ? 37.887 -13.577 -9.634 1.00 32.41 129 PHE A CA 1
ATOM 628 C C . PHE A 1 78 ? 38.586 -14.670 -8.884 1.00 37.46 129 PHE A C 1
ATOM 629 O O . PHE A 1 78 ? 39.714 -14.479 -8.431 1.00 35.88 129 PHE A O 1
ATOM 637 N N . GLU A 1 79 ? 37.903 -15.797 -8.723 1.00 35.49 130 GLU A N 1
ATOM 638 C CA . GLU A 1 79 ? 38.435 -16.885 -7.947 1.00 36.05 130 GLU A CA 1
ATOM 639 C C . GLU A 1 79 ? 37.935 -18.218 -8.414 1.00 40.77 130 G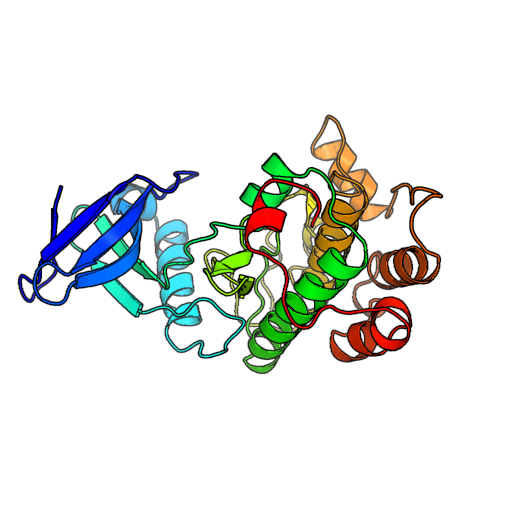LU A C 1
ATOM 640 O O . GLU A 1 79 ? 36.864 -18.323 -9.000 1.00 42.42 130 GLU A O 1
ATOM 646 N N . ASP A 1 80 ? 38.770 -19.222 -8.222 1.00 37.20 131 ASP A N 1
ATOM 647 C CA . ASP A 1 80 ? 38.503 -20.619 -8.512 1.00 38.57 131 ASP A CA 1
ATOM 648 C C . ASP A 1 80 ? 38.815 -21.376 -7.218 1.00 43.82 131 ASP A C 1
ATOM 649 O O . ASP A 1 80 ? 39.133 -20.732 -6.220 1.00 42.63 131 ASP A O 1
ATOM 654 N N . ALA A 1 81 ? 38.697 -22.712 -7.193 1.00 40.47 132 ALA A N 1
ATOM 655 C CA . ALA A 1 81 ? 38.941 -23.462 -5.963 1.00 40.77 132 ALA A CA 1
ATOM 656 C C . ALA A 1 81 ? 40.389 -23.398 -5.463 1.00 44.29 132 ALA A C 1
ATOM 657 O O . ALA A 1 81 ? 40.639 -23.660 -4.289 1.00 45.08 132 ALA A O 1
ATOM 659 N N . ASP A 1 82 ? 41.328 -23.062 -6.351 1.00 38.60 133 ASP A N 1
ATOM 660 C CA . ASP A 1 82 ? 42.756 -22.954 -6.044 1.00 36.60 133 ASP A CA 1
ATOM 661 C C . ASP A 1 82 ? 43.163 -21.577 -5.579 1.00 38.18 133 ASP A C 1
ATOM 662 O O . ASP A 1 82 ? 43.756 -21.432 -4.506 1.00 35.30 133 ASP A O 1
ATOM 667 N N . ASN A 1 83 ? 42.854 -20.565 -6.384 1.00 35.41 134 ASN A N 1
ATOM 668 C CA . ASN A 1 83 ? 43.295 -19.210 -6.082 1.00 34.60 134 ASN A CA 1
ATOM 669 C C . ASN A 1 83 ? 42.255 -18.142 -6.164 1.00 39.56 134 ASN A C 1
ATOM 670 O O . ASN A 1 83 ? 41.224 -18.290 -6.813 1.00 38.71 134 ASN A O 1
ATOM 675 N N . ILE A 1 84 ? 42.620 -17.011 -5.572 1.00 40.03 135 ILE A N 1
ATOM 676 C CA . ILE A 1 84 ? 41.973 -15.719 -5.657 1.00 40.33 135 ILE A CA 1
ATOM 677 C C . ILE A 1 84 ? 42.962 -14.892 -6.486 1.00 43.29 135 ILE A C 1
ATOM 678 O O . ILE A 1 84 ? 44.140 -14.813 -6.139 1.00 42.35 135 ILE A O 1
ATOM 683 N N . TYR A 1 85 ? 42.483 -14.338 -7.607 1.00 39.44 136 TYR A N 1
ATOM 684 C CA . TYR A 1 85 ? 43.260 -13.500 -8.502 1.00 38.62 136 TYR A CA 1
ATOM 685 C C . TYR A 1 85 ? 42.785 -12.060 -8.329 1.00 39.32 136 TYR A C 1
ATOM 686 O O . TYR A 1 85 ? 41.642 -11.753 -8.637 1.00 38.49 136 TYR A O 1
ATOM 695 N N . ILE A 1 86 ? 43.635 -11.198 -7.783 1.00 36.06 137 ILE A N 1
ATOM 696 C CA . ILE A 1 86 ? 43.288 -9.788 -7.598 1.00 33.52 137 ILE A CA 1
ATOM 697 C C . ILE A 1 86 ? 44.078 -8.979 -8.624 1.00 35.69 137 ILE A C 1
ATOM 698 O O . ILE A 1 86 ? 45.304 -8.971 -8.567 1.00 32.39 137 ILE A O 1
ATOM 703 N N . PHE A 1 87 ? 43.371 -8.303 -9.568 1.00 34.80 138 PHE A N 1
ATOM 704 C CA . PHE A 1 87 ? 43.987 -7.510 -10.640 1.00 33.98 138 PHE A CA 1
ATOM 705 C C . PHE A 1 87 ? 44.003 -6.053 -10.230 1.00 36.78 138 PHE A C 1
ATOM 706 O O . PHE A 1 87 ? 42.984 -5.463 -9.865 1.00 36.11 138 PHE A O 1
ATOM 714 N N . LEU A 1 88 ? 45.204 -5.523 -10.191 1.00 34.01 139 LEU A N 1
ATOM 715 C CA . LEU A 1 88 ? 45.507 -4.166 -9.751 1.00 33.38 139 LEU A CA 1
ATOM 716 C C . LEU A 1 88 ? 46.321 -3.444 -10.768 1.00 36.35 139 LEU A C 1
ATOM 717 O O . LEU A 1 88 ? 46.913 -4.059 -11.656 1.00 35.68 139 LEU A O 1
ATOM 722 N N . GLU A 1 89 ? 46.327 -2.118 -10.653 1.00 33.97 140 GLU A N 1
ATOM 723 C CA . GLU A 1 89 ? 47.109 -1.222 -11.467 1.00 33.67 140 GLU A CA 1
ATOM 724 C C . GLU A 1 89 ? 48.583 -1.591 -11.445 1.00 35.00 140 GLU A C 1
ATOM 725 O O . GLU A 1 89 ? 49.210 -1.712 -10.387 1.00 33.56 140 GLU A O 1
ATOM 731 N N . LEU A 1 90 ? 49.114 -1.856 -12.618 1.00 31.54 141 LEU A N 1
ATOM 732 C CA . LEU A 1 90 ? 50.522 -2.175 -12.688 1.00 32.56 141 LEU A CA 1
ATOM 733 C C . LEU A 1 90 ? 51.290 -0.838 -12.683 1.00 35.63 141 LEU A C 1
ATOM 734 O O . LEU A 1 90 ? 50.912 0.108 -13.380 1.00 35.18 141 LEU A O 1
ATOM 739 N N . CYS A 1 91 ? 52.300 -0.754 -11.833 1.00 30.15 142 CYS A N 1
ATOM 740 C CA . CYS A 1 91 ? 53.137 0.436 -11.725 1.00 30.47 142 CYS A CA 1
ATOM 741 C C . CYS A 1 91 ? 54.532 -0.039 -12.097 1.00 34.17 142 CYS A C 1
ATOM 742 O O . CYS A 1 91 ? 55.156 -0.830 -11.380 1.00 35.61 142 CYS A O 1
ATOM 745 N N . SER A 1 92 ? 54.918 0.299 -13.333 1.00 31.04 143 SER A N 1
ATOM 746 C CA . SER A 1 92 ? 56.158 -0.137 -13.978 1.00 33.16 143 SER A CA 1
ATOM 747 C C . SER A 1 92 ? 57.467 0.174 -13.233 1.00 39.61 143 SER A C 1
ATOM 748 O O . SER A 1 92 ? 58.470 -0.494 -13.476 1.00 40.46 143 SER A O 1
ATOM 751 N N . ARG A 1 93 ? 57.451 1.165 -12.334 1.00 36.94 144 ARG A N 1
ATOM 752 C CA . ARG A 1 93 ? 58.626 1.552 -11.560 1.00 37.02 144 ARG A CA 1
ATOM 753 C C . ARG A 1 93 ? 58.653 1.015 -10.125 1.00 39.01 144 ARG A C 1
ATOM 754 O O . ARG A 1 93 ? 59.362 1.537 -9.254 1.00 38.42 144 ARG A O 1
ATOM 762 N N . LYS A 1 94 ? 57.971 -0.133 -9.934 1.00 36.08 145 LYS A N 1
ATOM 763 C CA . LYS A 1 94 ? 57.898 -0.928 -8.705 1.00 37.07 145 LYS A CA 1
ATOM 764 C C . LYS A 1 94 ? 57.331 -0.128 -7.532 1.00 41.18 145 LYS A C 1
ATOM 765 O O . LYS A 1 94 ? 56.284 0.498 -7.679 1.00 40.12 145 LYS A O 1
ATOM 771 N N . SER A 1 95 ? 58.032 -0.132 -6.387 1.00 38.43 146 SER A N 1
ATOM 772 C CA . SER A 1 95 ? 57.622 0.571 -5.186 1.00 38.06 146 SER A CA 1
ATOM 773 C C . SER A 1 95 ? 58.748 1.436 -4.576 1.00 39.00 146 SER A C 1
ATOM 774 O O . SER A 1 95 ? 59.908 1.332 -4.988 1.00 35.65 146 SER A O 1
ATOM 777 N N . LEU A 1 96 ? 58.402 2.290 -3.606 1.00 37.74 147 LEU A N 1
ATOM 778 C CA . LEU A 1 96 ? 59.387 3.113 -2.908 1.00 35.91 147 LEU A CA 1
ATOM 779 C C . LEU A 1 96 ? 60.336 2.262 -2.104 1.00 37.05 147 LEU A C 1
ATOM 780 O O . LEU A 1 96 ? 61.437 2.704 -1.857 1.00 36.40 147 LEU A O 1
ATOM 785 N N . ALA A 1 97 ? 59.944 1.013 -1.781 1.00 34.53 148 ALA A N 1
ATOM 786 C CA . ALA A 1 97 ? 60.797 0.052 -1.074 1.00 34.94 148 ALA A CA 1
ATOM 787 C C . ALA A 1 97 ? 61.891 -0.383 -2.040 1.00 37.04 148 ALA A C 1
ATOM 788 O O . ALA A 1 97 ? 63.048 -0.389 -1.645 1.00 35.92 148 ALA A O 1
ATOM 790 N N . HIS A 1 98 ? 61.527 -0.644 -3.316 1.00 33.83 149 HIS A N 1
ATOM 791 C CA . HIS A 1 98 ? 62.483 -0.985 -4.367 1.00 33.68 149 HIS A CA 1
ATOM 792 C C . HIS A 1 98 ? 63.429 0.190 -4.607 1.00 36.67 149 HIS A C 1
ATOM 793 O O . HIS A 1 98 ? 64.628 -0.020 -4.700 1.00 37.93 149 HIS A O 1
ATOM 800 N N . ILE A 1 99 ? 62.908 1.418 -4.704 1.00 33.21 150 ILE A N 1
ATOM 801 C CA . ILE A 1 99 ? 63.763 2.586 -4.923 1.00 33.08 150 ILE A CA 1
ATOM 802 C C . ILE A 1 99 ? 64.669 2.773 -3.675 1.00 36.51 150 ILE A C 1
ATOM 803 O O . ILE A 1 99 ? 65.873 2.999 -3.815 1.00 33.36 150 ILE A O 1
ATOM 808 N N . TRP A 1 100 ? 64.088 2.633 -2.464 1.00 34.80 151 TRP A N 1
ATOM 809 C CA . TRP A 1 100 ? 64.847 2.753 -1.222 1.00 36.09 151 TRP A CA 1
ATOM 810 C C . TRP A 1 100 ? 65.970 1.718 -1.160 1.00 37.07 151 TRP A C 1
ATOM 811 O O . TRP A 1 100 ? 67.051 2.059 -0.728 1.00 36.23 151 TRP A O 1
ATOM 822 N N . LYS A 1 101 ? 65.742 0.478 -1.637 1.00 35.20 152 LYS A N 1
ATOM 823 C CA . LYS A 1 101 ? 66.779 -0.563 -1.627 1.00 36.04 152 LYS A CA 1
ATOM 824 C C . LYS A 1 101 ? 67.942 -0.161 -2.534 1.00 38.25 152 LYS A C 1
ATOM 825 O O . LYS A 1 101 ? 69.095 -0.415 -2.194 1.00 37.68 152 LYS A O 1
ATOM 831 N N . ALA A 1 102 ? 67.624 0.492 -3.659 1.00 34.43 153 ALA A N 1
ATOM 832 C CA . ALA A 1 102 ? 68.576 0.968 -4.663 1.00 35.15 153 ALA A CA 1
ATOM 833 C C . ALA A 1 102 ? 69.304 2.257 -4.198 1.00 39.71 153 ALA A C 1
ATOM 834 O O . ALA A 1 102 ? 70.505 2.403 -4.409 1.00 40.16 153 ALA A O 1
ATOM 836 N N . ARG A 1 103 ? 68.573 3.169 -3.558 1.00 33.61 154 ARG A N 1
ATOM 837 C CA . ARG A 1 103 ? 69.059 4.486 -3.170 1.00 32.50 154 ARG A CA 1
ATOM 838 C C . ARG A 1 103 ? 69.545 4.643 -1.738 1.00 35.45 154 ARG A C 1
ATOM 839 O O . ARG A 1 103 ? 70.458 5.445 -1.501 1.00 33.18 154 ARG A O 1
ATOM 847 N N . HIS A 1 104 ? 68.841 3.997 -0.779 1.00 35.14 155 HIS A N 1
ATOM 848 C CA . HIS A 1 104 ? 69.039 4.087 0.671 1.00 35.97 155 HIS A CA 1
ATOM 849 C C . HIS A 1 104 ? 68.487 5.399 1.224 1.00 38.62 155 HIS A C 1
ATOM 850 O O . HIS A 1 104 ? 67.750 5.408 2.213 1.00 37.48 155 HIS A O 1
ATOM 857 N N . THR A 1 105 ? 68.838 6.500 0.588 1.00 34.81 156 THR A N 1
ATOM 858 C CA . THR A 1 105 ? 68.292 7.806 0.938 1.00 34.24 156 THR A CA 1
ATOM 859 C C . THR A 1 105 ? 67.841 8.497 -0.325 1.00 34.24 156 THR A C 1
ATOM 860 O O . THR A 1 105 ? 68.352 8.248 -1.418 1.00 32.09 156 THR A O 1
ATOM 864 N N . LEU A 1 106 ? 66.934 9.435 -0.136 1.00 32.28 157 LEU A N 1
ATOM 865 C CA . LEU A 1 106 ? 66.441 10.315 -1.179 1.00 32.40 157 LEU A CA 1
ATOM 866 C C . LEU A 1 106 ? 66.775 11.711 -0.770 1.00 37.84 157 LEU A C 1
ATOM 867 O O . LEU A 1 106 ? 66.837 12.010 0.437 1.00 36.30 157 LEU A O 1
ATOM 872 N N . LEU A 1 107 ? 66.944 12.585 -1.765 1.00 35.13 158 LEU A N 1
ATOM 873 C CA . LEU A 1 107 ? 67.217 13.986 -1.484 1.00 36.61 158 LEU A CA 1
ATOM 874 C C . LEU A 1 107 ? 65.934 14.647 -0.999 1.00 42.02 158 LEU A C 1
ATOM 875 O O . LEU A 1 107 ? 64.843 14.121 -1.232 1.00 39.82 158 LEU A O 1
ATOM 880 N N . GLU A 1 108 ? 66.076 15.739 -0.231 1.00 40.60 159 GLU A N 1
ATOM 881 C CA . GLU A 1 108 ? 64.932 16.437 0.328 1.00 40.27 159 GLU A CA 1
ATOM 882 C C . GLU A 1 108 ? 63.827 16.775 -0.689 1.00 41.61 159 GLU A C 1
ATOM 883 O O . GLU A 1 108 ? 62.690 16.471 -0.357 1.00 39.25 159 GLU A O 1
ATOM 889 N N . PRO A 1 109 ? 64.120 17.294 -1.931 1.00 38.00 160 PRO A N 1
ATOM 890 C CA . PRO A 1 109 ? 63.033 17.559 -2.900 1.00 36.99 160 PRO A CA 1
ATOM 891 C C . PRO A 1 109 ? 62.280 16.295 -3.350 1.00 39.06 160 PRO A C 1
ATOM 892 O O . PRO A 1 109 ? 61.094 16.388 -3.634 1.00 41.03 160 PRO A O 1
ATOM 896 N N . GLU A 1 110 ? 62.965 15.138 -3.396 1.00 34.36 161 GLU A N 1
ATOM 897 C CA . GLU A 1 110 ? 62.419 13.817 -3.744 1.00 33.84 161 GLU A CA 1
ATOM 898 C C . GLU A 1 110 ? 61.448 13.331 -2.676 1.00 35.64 161 GLU A C 1
ATOM 899 O O . GLU A 1 110 ? 60.352 12.856 -2.994 1.00 34.45 161 GLU A O 1
ATOM 905 N N . VAL A 1 111 ? 61.870 13.431 -1.411 1.00 32.22 162 VAL A N 1
ATOM 906 C CA . VAL A 1 111 ? 61.076 13.081 -0.238 1.00 31.78 162 VAL A CA 1
ATOM 907 C C . VAL A 1 111 ? 59.833 13.946 -0.249 1.00 37.87 162 VAL A C 1
ATOM 908 O O . VAL A 1 111 ? 58.740 13.408 -0.163 1.00 38.85 162 VAL A O 1
ATOM 912 N N . ARG A 1 112 ? 60.001 15.281 -0.420 1.00 35.39 163 ARG A N 1
ATOM 913 C CA . ARG A 1 112 ? 58.893 16.213 -0.514 1.00 35.97 163 ARG A CA 1
ATOM 914 C C . ARG A 1 112 ? 57.951 15.865 -1.687 1.00 35.94 163 ARG A C 1
ATOM 915 O O . ARG A 1 112 ? 56.739 15.862 -1.496 1.00 32.72 163 ARG A O 1
ATOM 923 N N . TYR A 1 113 ? 58.518 15.533 -2.862 1.00 33.67 164 TYR A N 1
ATOM 924 C CA . TYR A 1 113 ? 57.818 15.107 -4.076 1.00 34.32 164 TYR A CA 1
ATOM 925 C C . TYR A 1 113 ? 56.953 13.869 -3.814 1.00 36.77 164 TYR A C 1
ATOM 926 O O . TYR A 1 113 ? 55.815 13.811 -4.277 1.00 35.93 164 TYR A O 1
ATOM 935 N N . TYR A 1 114 ? 57.494 12.872 -3.094 1.00 33.69 165 TYR A N 1
ATOM 936 C CA . TYR A 1 114 ? 56.739 11.654 -2.833 1.00 32.31 165 TYR A CA 1
ATOM 937 C C . TYR A 1 114 ? 55.752 11.845 -1.694 1.00 32.20 165 TYR A C 1
ATOM 938 O O . TYR A 1 114 ? 54.614 11.411 -1.836 1.00 28.98 165 TYR A O 1
ATOM 947 N N . LEU A 1 115 ? 56.171 12.530 -0.608 1.00 30.77 166 LEU A N 1
ATOM 948 C CA . LEU A 1 115 ? 55.320 12.833 0.554 1.00 31.47 166 LEU A CA 1
ATOM 949 C C . LEU A 1 115 ? 54.015 13.535 0.132 1.00 36.47 166 LEU A C 1
ATOM 950 O O . LEU A 1 115 ? 52.967 13.152 0.614 1.00 36.66 166 LEU A O 1
ATOM 955 N N . ARG A 1 116 ? 54.078 14.525 -0.789 1.00 36.46 167 ARG A N 1
ATOM 956 C CA . ARG A 1 116 ? 52.897 15.234 -1.314 1.00 36.84 167 ARG A CA 1
ATOM 957 C C . ARG A 1 116 ? 51.867 14.241 -1.908 1.00 39.53 167 ARG A C 1
ATOM 958 O O . ARG A 1 116 ? 50.669 14.304 -1.597 1.00 37.18 167 ARG A O 1
ATOM 966 N N . GLN A 1 117 ? 52.356 13.323 -2.731 1.00 37.52 168 GLN A N 1
ATOM 967 C CA . GLN A 1 117 ? 51.557 12.280 -3.413 1.00 37.70 168 GLN A CA 1
ATOM 968 C C . GLN A 1 117 ? 50.946 11.291 -2.429 1.00 38.85 168 GLN A C 1
ATOM 969 O O . GLN A 1 117 ? 49.753 10.973 -2.535 1.00 35.68 168 GLN A O 1
ATOM 975 N N . ILE A 1 118 ? 51.765 10.831 -1.455 1.00 36.19 169 ILE A N 1
ATOM 976 C CA . ILE A 1 118 ? 51.339 9.946 -0.374 1.00 35.41 169 ILE A CA 1
ATOM 977 C C . ILE A 1 118 ? 50.217 10.658 0.389 1.00 37.52 169 ILE A C 1
ATOM 978 O O . ILE A 1 118 ? 49.177 10.035 0.602 1.00 36.33 169 ILE A O 1
ATOM 983 N N . LEU A 1 119 ? 50.439 11.961 0.788 1.00 33.22 170 LEU A N 1
ATOM 984 C CA . LEU A 1 119 ? 49.475 12.774 1.550 1.00 32.75 170 LEU A CA 1
ATOM 985 C C . LEU A 1 119 ? 48.197 13.002 0.781 1.00 32.09 170 LEU A C 1
ATOM 986 O O . LEU A 1 119 ? 47.137 12.944 1.374 1.00 31.01 170 LEU A O 1
ATOM 991 N N . SER A 1 120 ? 48.295 13.201 -0.542 1.00 27.97 171 SER A N 1
ATOM 992 C CA . SER A 1 120 ? 47.135 13.367 -1.425 1.00 29.29 171 SER A CA 1
ATOM 993 C C . SER A 1 120 ? 46.318 12.057 -1.426 1.00 34.92 171 SER A C 1
ATOM 994 O O . SER A 1 120 ? 45.123 12.113 -1.150 1.00 37.52 171 SER A O 1
ATOM 997 N N . GLY A 1 121 ? 47.006 10.920 -1.566 1.00 30.88 172 GLY A N 1
ATOM 998 C CA . GLY A 1 121 ? 46.429 9.574 -1.527 1.00 29.59 172 GLY A CA 1
ATOM 999 C C . GLY A 1 121 ? 45.726 9.268 -0.206 1.00 33.82 172 GLY A C 1
ATOM 1000 O O . GLY A 1 121 ? 44.537 8.945 -0.175 1.00 27.98 172 GLY A O 1
ATOM 1001 N N . LEU A 1 122 ? 46.457 9.453 0.898 1.00 33.28 173 LEU A N 1
ATOM 1002 C CA . LEU A 1 122 ? 45.928 9.270 2.246 1.00 32.86 173 LEU A CA 1
ATOM 1003 C C . LEU A 1 122 ? 44.715 10.155 2.560 1.00 36.26 173 LEU A C 1
ATOM 1004 O O . LEU A 1 122 ? 43.744 9.647 3.113 1.00 36.83 173 LEU A O 1
ATOM 1009 N N . LYS A 1 123 ? 44.776 11.466 2.232 1.00 34.42 174 LYS A N 1
ATOM 1010 C CA . LYS A 1 123 ? 43.664 12.405 2.383 1.00 35.26 174 LYS A CA 1
ATOM 1011 C C . LYS A 1 123 ? 42.395 11.833 1.723 1.00 34.86 174 LYS A C 1
ATOM 1012 O O . LYS A 1 123 ? 41.355 11.774 2.380 1.00 29.84 174 LYS A O 1
ATOM 1018 N N . TYR A 1 124 ? 42.511 11.357 0.480 1.00 32.27 175 TYR A N 1
ATOM 1019 C CA . TYR A 1 124 ? 41.387 10.748 -0.263 1.00 32.91 175 TYR A CA 1
ATOM 1020 C C . TYR A 1 124 ? 40.783 9.577 0.535 1.00 36.38 175 TYR A C 1
ATOM 1021 O O . TYR A 1 124 ? 39.550 9.502 0.709 1.00 34.06 175 TYR A O 1
ATOM 1030 N N . LEU A 1 125 ? 41.681 8.707 1.071 1.00 33.76 176 LEU A N 1
ATOM 1031 C CA . LEU A 1 125 ? 41.320 7.531 1.856 1.00 33.70 176 LEU A CA 1
ATOM 1032 C C . LEU A 1 125 ? 40.599 7.953 3.101 1.00 35.26 176 LEU A C 1
ATOM 1033 O O . LEU A 1 125 ? 39.507 7.474 3.357 1.00 32.10 176 LEU A O 1
ATOM 1038 N N . HIS A 1 126 ? 41.195 8.903 3.838 1.00 34.08 177 HIS A N 1
ATOM 1039 C CA . HIS A 1 126 ? 40.640 9.427 5.079 1.00 32.93 177 HIS A CA 1
ATOM 1040 C C . HIS A 1 126 ? 39.278 10.075 4.880 1.00 35.31 177 HIS A C 1
ATOM 1041 O O . HIS A 1 126 ? 38.391 9.857 5.703 1.00 34.16 177 HIS A O 1
ATOM 1048 N N . GLN A 1 127 ? 39.094 10.807 3.761 1.00 34.27 178 GLN A N 1
ATOM 1049 C CA . GLN A 1 127 ? 37.844 11.465 3.395 1.00 35.92 178 GLN A CA 1
ATOM 1050 C C . GLN A 1 127 ? 36.740 10.436 3.084 1.00 39.11 178 GLN A C 1
ATOM 1051 O O . GLN A 1 127 ? 35.554 10.728 3.243 1.00 37.60 178 GLN A O 1
ATOM 1057 N N . ARG A 1 128 ? 37.150 9.231 2.687 1.00 37.17 179 ARG A N 1
ATOM 1058 C CA . ARG A 1 128 ? 36.254 8.117 2.383 1.00 37.79 179 ARG A CA 1
ATOM 1059 C C . ARG A 1 128 ? 36.039 7.208 3.618 1.00 38.97 179 ARG A C 1
ATOM 1060 O O . ARG A 1 128 ? 35.413 6.157 3.497 1.00 36.81 179 ARG A O 1
ATOM 1068 N N . GLY A 1 129 ? 36.546 7.650 4.782 1.00 34.14 180 GLY A N 1
ATOM 1069 C CA . GLY A 1 129 ? 36.462 6.945 6.053 1.00 34.73 180 GLY A CA 1
ATOM 1070 C C . GLY A 1 129 ? 37.202 5.623 6.086 1.00 36.98 180 GLY A C 1
ATOM 1071 O O . GLY A 1 129 ? 36.742 4.689 6.731 1.00 35.41 180 GLY A O 1
ATOM 1072 N N . ILE A 1 130 ? 38.319 5.513 5.328 1.00 33.97 181 ILE A N 1
ATOM 1073 C CA . ILE A 1 130 ? 39.144 4.315 5.271 1.00 34.18 181 ILE A CA 1
ATOM 1074 C C . ILE A 1 130 ? 40.528 4.682 5.792 1.00 35.96 181 ILE A C 1
ATOM 1075 O O . ILE A 1 130 ? 41.103 5.697 5.410 1.00 34.60 181 ILE A O 1
ATOM 1080 N N . LEU A 1 131 ? 41.049 3.851 6.668 1.00 32.76 182 LEU A N 1
ATOM 1081 C CA . LEU A 1 131 ? 42.394 3.990 7.194 1.00 32.76 182 LEU A CA 1
ATOM 1082 C C . LEU A 1 131 ? 43.256 2.965 6.474 1.00 35.82 182 LEU A C 1
ATOM 1083 O O . LEU A 1 131 ? 42.836 1.828 6.241 1.00 34.61 182 LEU A O 1
ATOM 1088 N N . HIS A 1 132 ? 44.438 3.368 6.070 1.00 35.32 183 HIS A N 1
ATOM 1089 C CA . HIS A 1 132 ? 45.292 2.433 5.355 1.00 33.45 183 HIS A CA 1
ATOM 1090 C C . HIS A 1 132 ? 45.844 1.372 6.329 1.00 33.63 183 HIS A C 1
ATOM 1091 O O . HIS A 1 132 ? 45.687 0.175 6.074 1.00 28.70 183 HIS A O 1
ATOM 1098 N N . ARG A 1 133 ? 46.444 1.820 7.460 1.00 34.18 184 ARG A N 1
ATOM 1099 C CA . ARG A 1 133 ? 46.969 0.981 8.555 1.00 34.74 184 ARG A CA 1
ATOM 1100 C C . ARG A 1 133 ? 48.264 0.266 8.236 1.00 37.22 184 ARG A C 1
ATOM 1101 O O . ARG A 1 133 ? 48.825 -0.376 9.115 1.00 38.25 184 ARG A O 1
ATOM 1109 N N . ASP A 1 134 ? 48.742 0.360 6.989 1.00 32.08 185 ASP A N 1
ATOM 1110 C CA . ASP A 1 134 ? 49.991 -0.273 6.623 1.00 31.28 185 ASP A CA 1
ATOM 1111 C C . ASP A 1 134 ? 50.873 0.594 5.744 1.00 36.60 185 ASP A C 1
ATOM 1112 O O . ASP A 1 134 ? 51.462 0.126 4.768 1.00 35.70 185 ASP A O 1
ATOM 1117 N N . LEU A 1 135 ? 50.956 1.886 6.092 1.00 36.40 186 LEU A N 1
ATOM 1118 C CA . LEU A 1 135 ? 51.772 2.808 5.339 1.00 35.84 186 LEU A CA 1
ATOM 1119 C C . LEU A 1 135 ? 53.268 2.593 5.542 1.00 39.09 186 LEU A C 1
ATOM 1120 O O . LEU A 1 135 ? 53.814 2.739 6.641 1.00 39.44 186 LEU A O 1
ATOM 1125 N N . LYS A 1 136 ? 53.910 2.183 4.448 1.00 35.31 187 LYS A N 1
ATOM 1126 C CA . LYS A 1 136 ? 55.335 1.898 4.352 1.00 34.12 187 LYS A CA 1
ATOM 1127 C C . LYS A 1 136 ? 55.718 2.011 2.886 1.00 37.46 187 LYS A C 1
ATOM 1128 O O . LYS A 1 136 ? 54.836 1.973 2.009 1.00 36.60 187 LYS A O 1
ATOM 1134 N N . LEU A 1 137 ? 57.035 2.154 2.638 1.00 32.96 188 LEU A N 1
ATOM 1135 C CA . LEU A 1 137 ? 57.685 2.286 1.339 1.00 32.14 188 LEU A CA 1
ATOM 1136 C C . LEU A 1 137 ? 57.250 1.184 0.358 1.00 37.45 188 LEU A C 1
ATOM 1137 O O . LEU A 1 137 ? 56.972 1.465 -0.818 1.00 36.65 188 LEU A O 1
ATOM 1142 N N . GLY A 1 138 ? 57.148 -0.043 0.885 1.00 35.73 189 GLY A N 1
ATOM 1143 C CA . GLY A 1 138 ? 56.711 -1.238 0.168 1.00 36.51 189 GLY A CA 1
ATOM 1144 C C . GLY A 1 138 ? 55.336 -1.156 -0.456 1.00 40.16 189 GLY A C 1
ATOM 1145 O O . GLY A 1 138 ? 55.048 -1.895 -1.404 1.00 39.27 189 GLY A O 1
ATOM 1146 N N . ASN A 1 139 ? 54.498 -0.213 0.053 1.00 35.40 190 ASN A N 1
ATOM 1147 C CA . ASN A 1 139 ? 53.122 0.028 -0.331 1.00 33.38 190 ASN A CA 1
ATOM 1148 C C . ASN A 1 139 ? 52.870 1.287 -1.175 1.00 37.15 190 ASN A C 1
ATOM 1149 O O . ASN A 1 139 ? 51.716 1.627 -1.454 1.00 36.33 190 ASN A O 1
ATOM 1154 N N . PHE A 1 140 ? 53.946 1.937 -1.626 1.00 31.63 191 PHE A N 1
ATOM 1155 C CA . PHE A 1 140 ? 53.857 3.130 -2.440 1.00 30.06 191 PHE A CA 1
ATOM 1156 C C . PHE A 1 140 ? 54.373 2.799 -3.822 1.00 34.78 191 PHE A C 1
ATOM 1157 O O . PHE A 1 140 ? 55.576 2.685 -4.058 1.00 35.06 191 PHE A O 1
ATOM 1165 N N . PHE A 1 141 ? 53.438 2.556 -4.719 1.00 31.34 192 PHE A N 1
ATOM 1166 C CA . PHE A 1 141 ? 53.728 2.115 -6.075 1.00 31.52 192 PHE A CA 1
ATOM 1167 C C . PHE A 1 141 ? 54.063 3.208 -7.041 1.00 36.38 192 PHE A C 1
ATOM 1168 O O . PHE A 1 141 ? 53.432 4.246 -7.008 1.00 35.43 192 PHE A O 1
ATOM 1176 N N . ILE A 1 142 ? 55.133 3.014 -7.850 1.00 34.97 193 ILE A N 1
ATOM 1177 C CA . ILE A 1 142 ? 55.613 4.057 -8.750 1.00 34.17 193 ILE A CA 1
ATOM 1178 C C . ILE A 1 142 ? 55.371 3.694 -10.179 1.00 35.05 193 ILE A C 1
ATOM 1179 O O . ILE A 1 142 ? 55.724 2.602 -10.596 1.00 35.45 193 ILE A O 1
ATOM 1184 N N . THR A 1 143 ? 54.719 4.594 -10.910 1.00 30.43 194 THR A N 1
ATOM 1185 C CA . THR A 1 143 ? 54.409 4.392 -12.325 1.00 31.58 194 THR A CA 1
ATOM 1186 C C . THR A 1 143 ? 55.610 4.854 -13.145 1.00 33.70 194 THR A C 1
ATOM 1187 O O . THR A 1 143 ? 56.562 5.479 -12.617 1.00 32.73 194 THR A O 1
ATOM 1191 N N . GLU A 1 144 ? 55.482 4.666 -14.462 1.00 33.39 195 GLU A N 1
ATOM 1192 C CA . GLU A 1 144 ? 56.441 5.104 -15.458 1.00 33.08 195 GLU A CA 1
ATOM 1193 C C . GLU A 1 144 ? 56.640 6.620 -15.436 1.00 36.86 195 GLU A C 1
ATOM 1194 O O . GLU A 1 144 ? 57.735 7.074 -15.718 1.00 38.85 195 GLU A O 1
ATOM 1200 N N . ASN A 1 145 ? 55.578 7.377 -15.090 1.00 33.35 196 ASN A N 1
ATOM 1201 C CA . ASN A 1 145 ? 55.521 8.840 -14.974 1.00 33.05 196 ASN A CA 1
ATOM 1202 C C . ASN A 1 145 ? 56.057 9.320 -13.629 1.00 38.72 196 ASN A C 1
ATOM 1203 O O . ASN A 1 145 ? 56.061 10.526 -13.356 1.00 40.28 196 ASN A O 1
ATOM 1208 N N . MET A 1 146 ? 56.536 8.374 -12.786 1.00 35.20 197 MET A N 1
ATOM 1209 C CA . MET A 1 146 ? 57.093 8.660 -11.461 1.00 36.25 197 MET A CA 1
ATOM 1210 C C . MET A 1 146 ? 55.993 9.196 -10.569 1.00 39.98 197 MET A C 1
ATOM 1211 O O . MET A 1 146 ? 56.177 10.162 -9.826 1.00 40.19 197 MET A O 1
ATOM 1216 N N . GLU A 1 147 ? 54.814 8.623 -10.745 1.00 35.97 198 GLU A N 1
ATOM 1217 C CA . GLU A 1 147 ? 53.624 8.992 -9.991 1.00 34.68 198 GLU A CA 1
ATOM 1218 C C . GLU A 1 147 ? 53.446 7.950 -8.942 1.00 37.75 198 GLU A C 1
ATOM 1219 O O . GLU A 1 147 ? 53.463 6.745 -9.233 1.00 39.18 198 GLU A O 1
ATOM 1225 N N . LEU A 1 148 ? 53.247 8.410 -7.713 1.00 33.24 199 LEU A N 1
ATOM 1226 C CA . LEU A 1 148 ? 53.086 7.492 -6.612 1.00 32.28 199 LEU A CA 1
ATOM 1227 C C . LEU A 1 148 ? 51.617 7.145 -6.438 1.00 35.46 199 LEU A C 1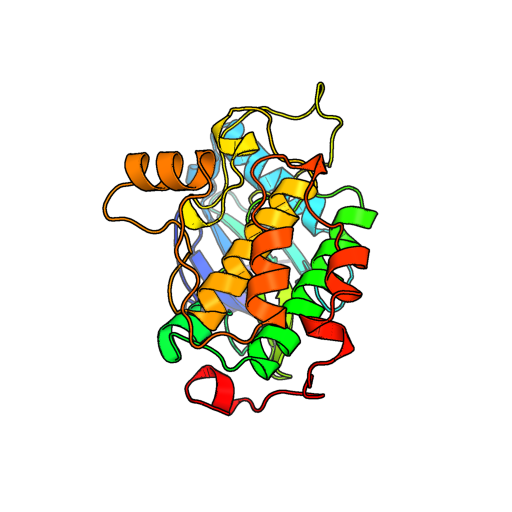
ATOM 1228 O O . LEU A 1 148 ? 50.758 8.019 -6.424 1.00 34.63 199 LEU A O 1
ATOM 1233 N N . LYS A 1 149 ? 51.365 5.853 -6.289 1.00 30.59 200 LYS A N 1
ATOM 1234 C CA . LYS A 1 149 ? 50.050 5.280 -6.052 1.00 31.99 200 LYS A CA 1
ATOM 1235 C C . LYS A 1 149 ? 50.118 4.537 -4.761 1.00 35.06 200 LYS A C 1
ATOM 1236 O O . LYS A 1 149 ? 50.937 3.612 -4.617 1.00 34.42 200 LYS A O 1
ATOM 1242 N N . VAL A 1 150 ? 49.275 4.931 -3.801 1.00 32.96 201 VAL A N 1
ATOM 1243 C CA . VAL A 1 150 ? 49.261 4.236 -2.520 1.00 31.05 201 VAL A CA 1
ATOM 1244 C C . VAL A 1 150 ? 48.522 2.902 -2.787 1.00 34.33 201 VAL A C 1
ATOM 1245 O O . VAL A 1 150 ? 47.436 2.876 -3.390 1.00 35.12 201 VAL A O 1
ATOM 1249 N N . GLY A 1 151 ? 49.167 1.821 -2.405 1.00 30.42 202 GLY A N 1
ATOM 1250 C CA . GLY A 1 151 ? 48.620 0.498 -2.625 1.00 31.75 202 GLY A CA 1
ATOM 1251 C C . GLY A 1 151 ? 48.542 -0.351 -1.388 1.00 36.63 202 GLY A C 1
ATOM 1252 O O . GLY A 1 151 ? 48.909 0.089 -0.288 1.00 37.18 202 GLY A O 1
ATOM 1253 N N . ASP A 1 152 ? 48.133 -1.613 -1.604 1.00 32.74 203 ASP A N 1
ATOM 1254 C CA . ASP A 1 152 ? 48.003 -2.655 -0.603 1.00 33.78 203 ASP A CA 1
ATOM 1255 C C . ASP A 1 152 ? 47.041 -2.328 0.541 1.00 36.95 203 ASP A C 1
ATOM 1256 O O . ASP A 1 152 ? 47.451 -1.893 1.635 1.00 35.46 203 ASP A O 1
ATOM 1261 N N . PHE A 1 153 ? 45.781 -2.677 0.306 1.00 33.31 204 PHE A N 1
ATOM 1262 C CA . PHE A 1 153 ? 44.672 -2.484 1.237 1.00 32.66 204 PHE A CA 1
ATOM 1263 C C . PHE A 1 153 ? 44.364 -3.716 2.103 1.00 36.35 204 PHE A C 1
ATOM 1264 O O . PHE A 1 153 ? 43.291 -3.816 2.719 1.00 34.79 204 PHE A O 1
ATOM 1272 N N . GLY A 1 154 ? 45.366 -4.592 2.213 1.00 34.28 205 GLY A N 1
ATOM 1273 C CA . GLY A 1 154 ? 45.350 -5.827 2.983 1.00 34.37 205 GLY A CA 1
A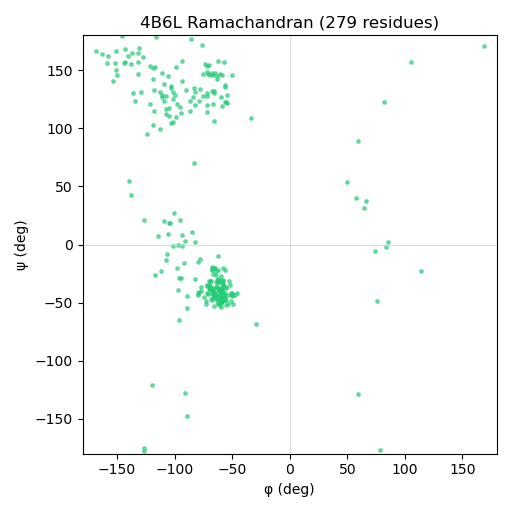TOM 1274 C C . GLY A 1 154 ? 45.049 -5.594 4.454 1.00 38.65 205 GLY A C 1
ATOM 1275 O O . GLY A 1 154 ? 44.398 -6.419 5.077 1.00 36.84 205 GLY A O 1
ATOM 1276 N N . LEU A 1 155 ? 45.461 -4.429 4.986 1.00 37.13 206 LEU A N 1
ATOM 1277 C CA . LEU A 1 155 ? 45.192 -4.014 6.360 1.00 37.81 206 LEU A CA 1
ATOM 1278 C C . LEU A 1 155 ? 44.276 -2.794 6.429 1.00 40.49 206 LEU A C 1
ATOM 1279 O O . LEU A 1 155 ? 44.035 -2.305 7.527 1.00 38.85 206 LEU A O 1
ATOM 1284 N N . ALA A 1 156 ? 43.709 -2.332 5.269 1.00 36.38 207 ALA A N 1
ATOM 1285 C CA . ALA A 1 156 ? 42.795 -1.195 5.271 1.00 35.30 207 ALA A CA 1
ATOM 1286 C C . ALA A 1 156 ? 41.547 -1.503 6.135 1.00 35.66 207 ALA A C 1
ATOM 1287 O O . ALA A 1 156 ? 41.112 -2.662 6.263 1.00 34.47 207 ALA A O 1
ATOM 1289 N N . ALA A 1 157 ? 41.034 -0.472 6.769 1.00 29.55 208 ALA A N 1
ATOM 1290 C CA . ALA A 1 157 ? 39.895 -0.572 7.680 1.00 31.28 208 ALA A CA 1
ATOM 1291 C C . ALA A 1 157 ? 38.985 0.616 7.600 1.00 38.24 208 ALA A C 1
ATOM 1292 O O . ALA A 1 157 ? 39.441 1.730 7.320 1.00 37.74 208 ALA A O 1
ATOM 1294 N N . ARG A 1 158 ? 37.715 0.405 7.995 1.00 37.67 209 ARG A N 1
ATOM 1295 C CA . ARG A 1 158 ? 36.726 1.474 8.107 1.00 39.46 209 ARG A CA 1
ATOM 1296 C C . ARG A 1 158 ? 37.130 2.295 9.318 1.00 43.08 209 ARG A C 1
ATOM 1297 O O . ARG A 1 158 ? 37.409 1.721 10.372 1.00 42.63 209 ARG A O 1
ATOM 1305 N N . LEU A 1 159 ? 37.262 3.619 9.149 1.00 39.63 210 LEU A N 1
ATOM 1306 C CA . LEU A 1 159 ? 37.651 4.501 10.251 1.00 39.25 210 LEU A CA 1
ATOM 1307 C C . LEU A 1 159 ? 36.491 4.477 11.255 1.00 44.41 210 LEU A C 1
ATOM 1308 O O . LEU A 1 159 ? 35.354 4.760 10.883 1.00 43.75 210 LEU A O 1
ATOM 1313 N N . GLU A 1 160 ? 36.783 4.061 12.496 1.00 41.94 211 GLU A N 1
ATOM 1314 C CA . GLU A 1 160 ? 35.774 3.939 13.547 1.00 42.56 211 GLU A CA 1
ATOM 1315 C C . GLU A 1 160 ? 36.128 4.812 14.733 1.00 44.43 211 GLU A C 1
ATOM 1316 O O . GLU A 1 160 ? 37.314 5.020 14.972 1.00 44.95 211 GLU A O 1
ATOM 1322 N N . PRO A 1 161 ? 35.141 5.280 15.547 1.00 39.94 212 PRO A N 1
ATOM 1323 C CA . PRO A 1 161 ? 35.498 6.045 16.760 1.00 38.89 212 PRO A CA 1
ATOM 1324 C C . PRO A 1 161 ? 36.425 5.235 17.699 1.00 39.46 212 PRO A C 1
ATOM 1325 O O . PRO A 1 161 ? 36.446 3.990 17.605 1.00 35.51 212 PRO A O 1
ATOM 1329 N N . PRO A 1 162 ? 37.208 5.920 18.573 1.00 37.71 213 PRO A N 1
ATOM 1330 C CA . PRO A 1 162 ? 38.121 5.210 19.502 1.00 37.74 213 PRO A CA 1
ATOM 1331 C C . PRO A 1 162 ? 37.572 4.027 20.306 1.00 42.52 213 PRO A C 1
ATOM 1332 O O . PRO A 1 162 ? 38.266 3.013 20.446 1.00 40.17 213 PRO A O 1
ATOM 1336 N N . GLU A 1 163 ? 36.359 4.169 20.870 1.00 41.49 214 GLU A N 1
ATOM 1337 C CA . GLU A 1 163 ? 35.720 3.130 21.666 1.00 43.36 214 GLU A CA 1
ATOM 1338 C C . GLU A 1 163 ? 35.273 1.947 20.812 1.00 48.81 214 GLU A C 1
ATOM 1339 O O . GLU A 1 163 ? 35.397 0.802 21.253 1.00 49.53 214 GLU A O 1
ATOM 1345 N N . GLN A 1 164 ? 34.836 2.215 19.571 1.00 44.54 215 GLN A N 1
ATOM 1346 C CA . GLN A 1 164 ? 34.376 1.189 18.647 1.00 43.75 215 GLN A CA 1
ATOM 1347 C C . GLN A 1 164 ? 35.490 0.422 17.941 1.00 46.83 215 GLN A C 1
ATOM 1348 O O . GLN A 1 164 ? 35.365 -0.798 17.791 1.00 47.67 215 GLN A O 1
ATOM 1354 N N . ARG A 1 165 ? 36.539 1.125 17.461 1.00 41.29 216 ARG A N 1
ATOM 1355 C CA . ARG A 1 165 ? 37.624 0.527 16.669 1.00 39.92 216 ARG A CA 1
ATOM 1356 C C . ARG A 1 165 ? 38.240 -0.740 17.288 1.00 44.98 216 ARG A C 1
ATOM 1357 O O . ARG A 1 165 ? 38.350 -0.837 18.519 1.00 43.64 216 ARG A O 1
ATOM 1365 N N . LYS A 1 166 ? 38.655 -1.697 16.434 1.00 42.30 217 LYS A N 1
ATOM 1366 C CA . LYS A 1 166 ? 39.370 -2.892 16.902 1.00 42.28 217 LYS A CA 1
ATOM 1367 C C . LYS A 1 166 ? 40.681 -2.424 17.528 1.00 44.55 217 LYS A C 1
ATOM 1368 O O . LYS A 1 166 ? 41.247 -1.418 17.090 1.00 42.23 217 LYS A O 1
ATOM 1374 N N . LYS A 1 167 ? 41.086 -3.084 18.623 1.00 41.76 218 LYS A N 1
ATOM 1375 C CA . LYS A 1 167 ? 42.252 -2.733 19.447 1.00 41.38 218 LYS A CA 1
ATOM 1376 C C . LYS A 1 167 ? 43.415 -3.690 19.197 1.00 46.44 218 LYS A C 1
ATOM 1377 O O . LYS A 1 167 ? 44.344 -3.779 19.987 1.00 44.97 218 LYS A O 1
ATOM 1383 N N . THR A 1 168 ? 43.348 -4.393 18.068 1.00 44.93 219 THR A N 1
ATOM 1384 C CA . THR A 1 168 ? 44.329 -5.353 17.578 1.00 45.63 219 THR A CA 1
ATOM 1385 C C . THR A 1 168 ? 45.654 -4.655 17.209 1.00 48.08 219 THR A C 1
ATOM 1386 O O . THR A 1 168 ? 45.655 -3.487 16.795 1.00 47.89 219 THR A O 1
ATOM 1390 N N . ILE A 1 169 ? 46.779 -5.348 17.432 1.00 44.55 220 ILE A N 1
ATOM 1391 C CA . ILE A 1 169 ? 48.088 -4.814 17.070 1.00 43.55 220 ILE A CA 1
ATOM 1392 C C . ILE A 1 169 ? 48.403 -5.363 15.674 1.00 48.51 220 ILE A C 1
ATOM 1393 O O . ILE A 1 169 ? 48.534 -6.577 15.488 1.00 49.15 220 ILE A O 1
ATOM 1398 N N . CYS A 1 170 ? 48.460 -4.472 14.693 1.00 44.63 221 CYS A N 1
ATOM 1399 C CA . CYS A 1 170 ? 48.783 -4.864 13.323 1.00 44.18 221 CYS A CA 1
ATOM 1400 C C . CYS A 1 170 ? 49.454 -3.710 12.612 1.00 47.35 221 CYS A C 1
ATOM 1401 O O . CYS A 1 170 ? 49.447 -2.587 13.120 1.00 47.07 221 CYS A O 1
ATOM 1404 N N . GLY A 1 171 ? 50.052 -4.002 11.464 1.00 43.75 222 GLY A N 1
ATOM 1405 C CA . GLY A 1 171 ? 50.800 -3.034 10.681 1.00 42.68 222 GLY A CA 1
ATOM 1406 C C . GLY A 1 171 ? 52.275 -3.309 10.834 1.00 45.90 222 GLY A C 1
ATOM 1407 O O . GLY A 1 171 ? 52.688 -3.936 11.809 1.00 46.23 222 GLY A O 1
ATOM 1408 N N . THR A 1 172 ? 53.078 -2.857 9.870 1.00 41.08 223 THR A N 1
ATOM 1409 C CA . THR A 1 172 ? 54.519 -3.057 9.908 1.00 39.51 223 THR A CA 1
ATOM 1410 C C . THR A 1 172 ? 55.156 -2.443 11.161 1.00 40.31 223 THR A C 1
ATOM 1411 O O . THR A 1 172 ? 55.027 -1.241 11.366 1.00 39.54 223 THR A O 1
ATOM 1415 N N . PRO A 1 173 ? 55.799 -3.298 12.002 1.00 36.43 224 PRO A N 1
ATOM 1416 C CA . PRO A 1 173 ? 56.384 -2.844 13.281 1.00 36.36 224 PRO A CA 1
ATOM 1417 C C . PRO A 1 173 ? 57.216 -1.570 13.292 1.00 40.94 224 PRO A C 1
ATOM 1418 O O . PRO A 1 173 ? 57.042 -0.754 14.194 1.00 39.46 224 PRO A O 1
ATOM 1422 N N . ASN A 1 174 ? 58.075 -1.372 12.272 1.00 37.20 225 ASN A N 1
ATOM 1423 C CA . ASN A 1 174 ? 58.896 -0.171 12.181 1.00 37.26 225 ASN A CA 1
ATOM 1424 C C . ASN A 1 174 ? 58.080 1.099 11.922 1.00 39.68 225 ASN A C 1
ATOM 1425 O O . ASN A 1 174 ? 58.579 2.182 12.194 1.00 39.86 225 ASN A O 1
ATOM 1430 N N . TYR A 1 175 ? 56.839 0.953 11.387 1.00 34.77 226 TYR A N 1
ATOM 1431 C CA . TYR A 1 175 ? 55.977 2.062 11.010 1.00 34.19 226 TYR A CA 1
ATOM 1432 C C . TYR A 1 175 ? 54.793 2.290 11.932 1.00 38.26 226 TYR A C 1
ATOM 1433 O O . TYR A 1 175 ? 54.159 3.336 11.838 1.00 39.55 226 TYR A O 1
ATOM 1442 N N . VAL A 1 176 ? 54.506 1.325 12.801 1.00 34.25 227 VAL A N 1
ATOM 1443 C CA . VAL A 1 176 ? 53.383 1.339 13.735 1.00 34.95 227 VAL A CA 1
ATOM 1444 C C . VAL A 1 176 ? 53.438 2.415 14.838 1.00 38.75 227 VAL A C 1
ATOM 1445 O O . VAL A 1 176 ? 54.438 2.551 15.552 1.00 38.19 227 VAL A O 1
ATOM 1449 N N . ALA A 1 177 ? 52.317 3.140 14.975 1.00 34.41 228 ALA A N 1
ATOM 1450 C CA . ALA A 1 177 ? 52.077 4.207 15.930 1.00 33.61 228 ALA A CA 1
ATOM 1451 C C . ALA A 1 177 ? 52.018 3.678 17.389 1.00 38.42 228 ALA A C 1
ATOM 1452 O O . ALA A 1 177 ? 51.594 2.544 17.594 1.00 37.48 228 ALA A O 1
ATOM 1454 N N . PRO A 1 178 ? 52.456 4.477 18.392 1.00 35.43 229 PRO A N 1
ATOM 1455 C CA . PRO A 1 178 ? 52.450 3.986 19.786 1.00 36.13 229 PRO A CA 1
ATOM 1456 C C . PRO A 1 178 ? 51.085 3.572 20.336 1.00 38.69 229 PRO A C 1
ATOM 1457 O O . PRO A 1 178 ? 51.025 2.576 21.056 1.00 37.26 229 PRO A O 1
ATOM 1461 N N . GLU A 1 179 ? 50.002 4.282 19.957 1.00 35.55 230 GLU A N 1
ATOM 1462 C CA . GLU A 1 179 ? 48.628 3.964 20.394 1.00 34.39 230 GLU A CA 1
ATOM 1463 C C . GLU A 1 179 ? 48.201 2.583 19.851 1.00 37.42 230 GLU A C 1
ATOM 1464 O O . GLU A 1 179 ? 47.374 1.929 20.459 1.00 36.80 230 GLU A O 1
ATOM 1470 N N . VAL A 1 180 ? 48.786 2.145 18.723 1.00 34.93 231 VAL A N 1
ATOM 1471 C CA . VAL A 1 180 ? 48.472 0.827 18.163 1.00 35.04 231 VAL A CA 1
ATOM 1472 C C . VAL A 1 180 ? 49.152 -0.234 19.044 1.00 37.92 231 VAL A C 1
ATOM 1473 O O . VAL A 1 180 ? 48.504 -1.211 19.436 1.00 40.11 231 VAL A O 1
ATOM 1477 N N . LEU A 1 181 ? 50.429 -0.008 19.402 1.00 35.50 232 LEU A N 1
ATOM 1478 C CA . LEU A 1 181 ? 51.170 -0.909 20.310 1.00 36.43 232 LEU A CA 1
ATOM 1479 C C . LEU A 1 181 ? 50.504 -0.958 21.686 1.00 40.70 232 LEU A C 1
ATOM 1480 O O . LEU A 1 181 ? 50.527 -1.993 22.343 1.00 40.97 232 LEU A O 1
ATOM 1485 N N . LEU A 1 182 ? 49.849 0.146 22.077 1.00 37.87 233 LEU A N 1
ATOM 1486 C CA . LEU A 1 182 ? 49.134 0.285 23.358 1.00 39.05 233 LEU A CA 1
ATOM 1487 C C . LEU A 1 182 ? 47.717 -0.258 23.321 1.00 41.31 233 LEU A C 1
ATOM 1488 O O . LEU A 1 182 ? 46.949 -0.063 24.265 1.00 40.24 233 LEU A O 1
ATOM 1493 N N . ARG A 1 183 ? 47.379 -0.977 22.233 1.00 39.75 234 ARG A N 1
ATOM 1494 C CA . ARG A 1 183 ? 46.078 -1.614 21.986 1.00 39.23 234 ARG A CA 1
ATOM 1495 C C . ARG A 1 183 ? 44.919 -0.624 22.017 1.00 40.39 234 ARG A C 1
ATOM 1496 O O . ARG A 1 183 ? 43.856 -0.896 22.578 1.00 40.60 234 ARG A O 1
ATOM 1504 N N . GLN A 1 184 ? 45.147 0.548 21.452 1.00 36.21 235 GLN A N 1
ATOM 1505 C CA . GLN A 1 184 ? 44.098 1.573 21.335 1.00 36.38 235 GLN A CA 1
ATOM 1506 C C . GLN A 1 184 ? 43.549 1.564 19.891 1.00 41.18 235 GLN A C 1
ATOM 1507 O O . GLN A 1 184 ? 42.640 2.332 19.550 1.00 41.32 235 GLN A O 1
ATOM 1513 N N . GLY A 1 185 ? 44.119 0.703 19.059 1.00 39.62 236 GLY A N 1
ATOM 1514 C CA . GLY A 1 185 ? 43.720 0.607 17.655 1.00 38.34 236 GLY A CA 1
ATOM 1515 C C . GLY A 1 185 ? 44.314 1.715 16.812 1.00 40.52 236 GLY A C 1
ATOM 1516 O O . GLY A 1 185 ? 45.084 2.555 17.302 1.00 39.59 236 GLY A O 1
ATOM 1517 N N . HIS A 1 186 ? 43.934 1.722 15.528 1.00 35.88 237 HIS A N 1
ATOM 1518 C CA . HIS A 1 186 ? 44.356 2.682 14.520 1.00 35.07 237 HIS A CA 1
ATOM 1519 C C . HIS A 1 186 ? 43.295 3.755 14.301 1.00 38.66 237 HIS A C 1
ATOM 1520 O O . HIS A 1 186 ? 42.124 3.454 14.080 1.00 41.26 237 HIS A O 1
ATOM 1527 N N . GLY A 1 187 ? 43.721 4.992 14.364 1.00 35.57 238 GLY A N 1
ATOM 1528 C CA . GLY A 1 187 ? 42.915 6.160 14.034 1.00 35.54 238 GLY A CA 1
ATOM 1529 C C . GLY A 1 187 ? 43.603 6.786 12.840 1.00 40.00 238 GLY A C 1
ATOM 1530 O O . GLY A 1 187 ? 44.639 6.261 12.417 1.00 36.96 238 GLY A O 1
ATOM 1531 N N . PRO A 1 188 ? 43.079 7.899 12.255 1.00 38.45 239 PRO A N 1
ATOM 1532 C CA . PRO A 1 188 ? 43.818 8.571 11.148 1.00 36.99 239 PRO A CA 1
ATOM 1533 C C . PRO A 1 188 ? 45.215 9.061 11.573 1.00 37.43 239 PRO A C 1
ATOM 1534 O O . PRO A 1 188 ? 46.126 9.164 10.740 1.00 34.45 239 PRO A O 1
ATOM 1538 N N . GLU A 1 189 ? 45.375 9.351 12.881 1.00 34.22 240 GLU A N 1
ATOM 1539 C CA . GLU A 1 189 ? 46.628 9.811 13.485 1.00 34.19 240 GLU A CA 1
ATOM 1540 C C . GLU A 1 189 ? 47.709 8.740 13.386 1.00 34.72 240 GLU A C 1
ATOM 1541 O O . GLU A 1 189 ? 48.865 9.095 13.209 1.00 34.15 240 GLU A O 1
ATOM 1547 N N . ALA A 1 190 ? 47.330 7.431 13.434 1.00 30.31 241 ALA A N 1
ATOM 1548 C CA . ALA A 1 190 ? 48.265 6.301 13.283 1.00 29.61 241 ALA A CA 1
ATOM 1549 C C . ALA A 1 190 ? 48.840 6.247 11.852 1.00 33.20 241 ALA A C 1
ATOM 1550 O O . ALA A 1 190 ? 50.033 5.991 11.685 1.00 30.41 241 ALA A O 1
ATOM 1552 N N . ASP A 1 191 ? 48.012 6.570 10.833 1.00 31.13 242 ASP A N 1
ATOM 1553 C CA . ASP A 1 191 ? 48.488 6.647 9.450 1.00 30.09 242 ASP A CA 1
ATOM 1554 C C . ASP A 1 191 ? 49.500 7.809 9.313 1.00 34.38 242 ASP A C 1
ATOM 1555 O O . ASP A 1 191 ? 50.552 7.647 8.683 1.00 33.30 242 ASP A O 1
ATOM 1560 N N . VAL A 1 192 ? 49.183 8.961 9.924 1.00 34.10 243 VAL A N 1
ATOM 1561 C CA . VAL A 1 192 ? 50.045 10.148 9.952 1.00 33.73 243 VAL A CA 1
ATOM 1562 C C . VAL A 1 192 ? 51.415 9.801 10.584 1.00 37.47 243 VAL A C 1
ATOM 1563 O O . VAL A 1 192 ? 52.462 10.126 10.009 1.00 34.73 243 VAL A O 1
ATOM 1567 N N . TRP A 1 193 ? 51.392 9.091 11.730 1.00 34.80 244 TRP A N 1
ATOM 1568 C CA . TRP A 1 193 ? 52.606 8.619 12.384 1.00 36.25 244 TRP A CA 1
ATOM 1569 C C . TRP A 1 193 ? 53.436 7.754 11.416 1.00 37.76 244 TRP A C 1
ATOM 1570 O O . TRP A 1 193 ? 54.637 7.967 11.304 1.00 33.56 244 TRP A O 1
ATOM 1581 N N . SER A 1 194 ? 52.795 6.777 10.722 1.00 37.36 245 SER A N 1
ATOM 1582 C CA . SER A 1 194 ? 53.491 5.906 9.774 1.00 36.22 245 SER A CA 1
ATOM 1583 C C . SER A 1 194 ? 54.1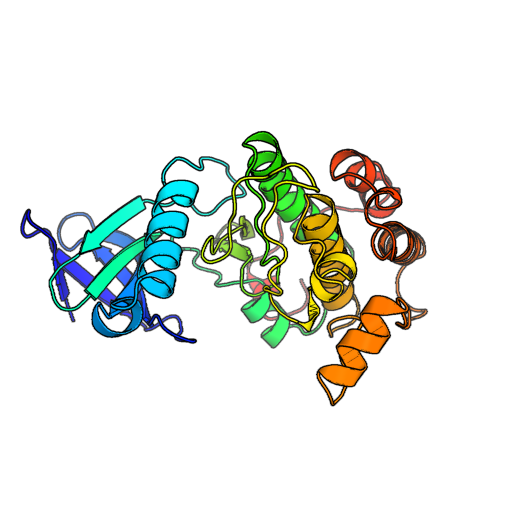62 6.713 8.699 1.00 36.95 245 SER A C 1
ATOM 1584 O O . SER A 1 194 ? 55.231 6.336 8.262 1.00 35.86 245 SER A O 1
ATOM 1587 N N . LEU A 1 195 ? 53.545 7.838 8.290 1.00 36.36 246 LEU A N 1
ATOM 1588 C CA . LEU A 1 195 ? 54.097 8.760 7.290 1.00 36.74 246 LEU A CA 1
ATOM 1589 C C . LEU A 1 195 ? 55.335 9.475 7.824 1.00 36.22 246 LEU A C 1
ATOM 1590 O O . LEU A 1 195 ? 56.284 9.688 7.080 1.00 32.65 246 LEU A O 1
ATOM 1595 N N . GLY A 1 196 ? 55.307 9.838 9.098 1.00 34.42 247 GLY A N 1
ATOM 1596 C CA . GLY A 1 196 ? 56.464 10.424 9.780 1.00 34.56 247 GLY A CA 1
ATOM 1597 C C . GLY A 1 196 ? 57.616 9.447 9.697 1.00 35.78 247 GLY A C 1
ATOM 1598 O O . GLY A 1 196 ? 58.734 9.833 9.351 1.00 36.41 247 GLY A O 1
ATOM 1599 N N . CYS A 1 197 ? 57.305 8.148 9.850 1.00 31.80 248 CYS A N 1
ATOM 1600 C CA . CYS A 1 197 ? 58.315 7.096 9.738 1.00 32.62 248 CYS A CA 1
ATOM 1601 C C . CYS A 1 197 ? 58.816 6.955 8.332 1.00 34.77 248 CYS A C 1
ATOM 1602 O O . CYS A 1 197 ? 60.024 6.846 8.146 1.00 33.32 248 CYS A O 1
ATOM 1605 N N . VAL A 1 198 ? 57.897 7.093 7.343 1.00 30.58 249 VAL A N 1
ATOM 1606 C CA . VAL A 1 198 ? 58.201 7.047 5.913 1.00 29.37 249 VAL A CA 1
ATOM 1607 C C . VAL A 1 198 ? 59.164 8.169 5.587 1.00 32.55 249 VAL A C 1
ATOM 1608 O O . VAL A 1 198 ? 60.204 7.932 4.985 1.00 34.19 249 VAL A O 1
ATOM 1612 N N . MET A 1 199 ? 58.809 9.381 5.990 1.00 30.76 250 MET A N 1
ATOM 1613 C CA . MET A 1 199 ? 59.623 10.563 5.786 1.00 31.59 250 MET A CA 1
ATOM 1614 C C . MET A 1 199 ? 61.037 10.372 6.333 1.00 34.98 250 MET A C 1
ATOM 1615 O O . MET A 1 199 ? 62.017 10.599 5.605 1.00 31.92 250 MET A O 1
ATOM 1620 N N . TYR A 1 200 ? 61.122 9.923 7.604 1.00 32.91 251 TYR A N 1
ATOM 1621 C CA . TYR A 1 200 ? 62.387 9.674 8.280 1.00 33.39 251 TYR A CA 1
ATOM 1622 C C . TYR A 1 200 ? 63.229 8.621 7.539 1.00 35.61 251 TYR A C 1
ATOM 1623 O O . TYR A 1 200 ? 64.418 8.834 7.330 1.00 32.89 251 TYR A O 1
ATOM 1632 N N . THR A 1 201 ? 62.607 7.496 7.139 1.00 33.51 252 THR A N 1
ATOM 1633 C CA . THR A 1 201 ? 63.307 6.417 6.452 1.00 34.19 252 THR A CA 1
ATOM 1634 C C . THR A 1 201 ? 63.916 6.876 5.143 1.00 36.16 252 THR A C 1
ATOM 1635 O O . THR A 1 201 ? 65.006 6.454 4.822 1.00 34.91 252 THR A O 1
ATOM 1639 N N . LEU A 1 202 ? 63.189 7.704 4.391 1.00 35.48 253 LEU A N 1
ATOM 1640 C CA . LEU A 1 202 ? 63.580 8.246 3.092 1.00 35.98 253 LEU A CA 1
ATOM 1641 C C . LEU A 1 202 ? 64.719 9.257 3.225 1.00 40.80 253 LEU A C 1
ATOM 1642 O O . LEU A 1 202 ? 65.629 9.286 2.393 1.00 41.34 253 LEU A O 1
ATOM 1647 N N . LEU A 1 203 ? 64.675 10.073 4.276 1.00 36.64 254 LEU A N 1
ATOM 1648 C CA . LEU A 1 203 ? 65.714 11.071 4.502 1.00 36.65 254 LEU A CA 1
ATOM 1649 C C . LEU A 1 203 ? 66.996 10.518 5.118 1.00 39.30 254 LEU A C 1
ATOM 1650 O O . LEU A 1 203 ? 68.092 10.891 4.679 1.00 39.81 254 LEU A O 1
ATOM 1655 N N . CYS A 1 204 ? 66.862 9.605 6.095 1.00 36.12 255 CYS A N 1
ATOM 1656 C CA . CYS A 1 204 ? 67.984 9.066 6.887 1.00 36.54 255 CYS A CA 1
ATOM 1657 C C . CYS A 1 204 ? 68.549 7.745 6.413 1.00 38.58 255 CYS A C 1
ATOM 1658 O O . CYS A 1 204 ? 69.736 7.490 6.614 1.00 37.70 255 CYS A O 1
ATOM 1661 N N . GLY A 1 205 ? 67.711 6.923 5.784 1.00 34.63 256 GLY A N 1
ATOM 1662 C CA . GLY A 1 205 ? 68.130 5.623 5.286 1.00 33.53 256 GLY A CA 1
ATOM 1663 C C . GLY A 1 205 ? 67.504 4.429 5.960 1.00 38.72 256 GLY A C 1
ATOM 1664 O O . GLY A 1 205 ? 67.489 3.345 5.381 1.00 39.60 256 GLY A O 1
ATOM 1665 N N . SER A 1 206 ? 67.007 4.597 7.209 1.00 36.53 257 SER A N 1
ATOM 1666 C CA . SER A 1 206 ? 66.400 3.510 7.952 1.00 37.13 257 SER A CA 1
ATOM 1667 C C . SER A 1 206 ? 65.194 4.014 8.785 1.00 39.85 257 SER A C 1
ATOM 1668 O O . SER A 1 206 ? 65.117 5.219 9.076 1.00 38.80 257 SER A O 1
ATOM 1671 N N . PRO A 1 207 ? 64.235 3.124 9.146 1.00 34.94 258 PRO A N 1
ATOM 1672 C CA . PRO A 1 207 ? 63.093 3.559 9.961 1.00 35.32 258 PRO A CA 1
ATOM 1673 C C . PRO A 1 207 ? 63.561 4.146 11.301 1.00 41.32 258 PRO A C 1
ATOM 1674 O O . PRO A 1 207 ? 64.601 3.713 11.804 1.00 41.37 258 PRO A O 1
ATOM 1678 N N . PRO A 1 208 ? 62.867 5.173 11.853 1.00 39.07 259 PRO A N 1
ATOM 1679 C CA . PRO A 1 208 ? 63.399 5.865 13.046 1.00 39.96 259 PRO A CA 1
ATOM 1680 C C . PRO A 1 208 ? 63.629 5.071 14.320 1.00 43.48 259 PRO A C 1
ATOM 1681 O O . PRO A 1 208 ? 64.540 5.386 15.073 1.00 41.58 259 PRO A O 1
ATOM 1685 N N . PHE A 1 209 ? 62.816 4.032 14.541 1.00 40.70 260 PHE A N 1
ATOM 1686 C CA . PHE A 1 209 ? 62.862 3.210 15.740 1.00 38.81 260 PHE A CA 1
ATOM 1687 C C . PHE A 1 209 ? 63.407 1.827 15.458 1.00 43.56 260 PHE A C 1
ATOM 1688 O O . PHE A 1 209 ? 63.286 0.934 16.300 1.00 44.10 260 PHE A O 1
ATOM 1696 N N . GLU A 1 210 ? 64.134 1.687 14.333 1.00 40.49 261 GLU A N 1
ATOM 1697 C CA . GLU A 1 210 ? 64.766 0.429 13.992 1.00 41.10 261 GLU A CA 1
ATOM 1698 C C . GLU A 1 210 ? 65.882 0.134 14.999 1.00 46.13 261 GLU A C 1
ATOM 1699 O O . GLU A 1 210 ? 66.668 1.022 15.348 1.00 47.75 261 GLU A O 1
ATOM 1705 N N . THR A 1 211 ? 65.887 -1.089 15.509 1.00 43.05 262 THR A N 1
ATOM 1706 C CA . THR A 1 211 ? 66.858 -1.613 16.495 1.00 45.71 262 THR A CA 1
ATOM 1707 C C . THR A 1 211 ? 67.055 -3.103 16.131 1.00 52.78 262 THR A C 1
ATOM 1708 O O . THR A 1 211 ? 66.410 -3.586 15.194 1.00 50.99 262 THR A O 1
ATOM 1712 N N . ALA A 1 212 ? 67.909 -3.825 16.882 1.00 53.39 263 ALA A N 1
ATOM 1713 C CA . ALA A 1 212 ? 68.174 -5.258 16.675 1.00 55.13 263 ALA A CA 1
ATOM 1714 C C . ALA A 1 212 ? 66.952 -6.125 17.030 1.00 60.82 263 ALA A C 1
ATOM 1715 O O . ALA A 1 212 ? 66.750 -7.183 16.430 1.00 61.31 263 ALA A O 1
ATOM 1717 N N . ASP A 1 213 ? 66.151 -5.669 18.008 1.00 57.54 264 ASP A N 1
ATOM 1718 C CA . ASP A 1 213 ? 64.991 -6.383 18.531 1.00 57.09 264 ASP A CA 1
ATOM 1719 C C . ASP A 1 213 ? 63.681 -5.635 18.305 1.00 56.57 264 ASP A C 1
ATOM 1720 O O . ASP A 1 213 ? 63.663 -4.405 18.260 1.00 54.99 264 ASP A O 1
ATOM 1725 N N . LEU A 1 214 ? 62.583 -6.397 18.214 1.00 50.75 265 LEU A N 1
ATOM 1726 C CA . LEU A 1 214 ? 61.222 -5.908 18.033 1.00 49.57 265 LEU A CA 1
ATOM 1727 C C . LEU A 1 214 ? 60.763 -5.248 19.336 1.00 52.00 265 LEU A C 1
ATOM 1728 O O . LEU A 1 214 ? 60.180 -4.163 19.296 1.00 50.47 265 LEU A O 1
ATOM 1733 N N . LYS A 1 215 ? 61.088 -5.879 20.485 1.00 48.92 266 LYS A N 1
ATOM 1734 C CA . LYS A 1 215 ? 60.768 -5.397 21.832 1.00 48.98 266 LYS A CA 1
ATOM 1735 C C . LYS A 1 215 ? 61.382 -4.019 22.066 1.00 50.80 266 LYS A C 1
ATOM 1736 O O . LYS A 1 215 ? 60.688 -3.114 22.534 1.00 49.14 266 LYS A O 1
ATOM 1742 N N . GLU A 1 216 ? 62.664 -3.848 21.674 1.00 47.85 267 GLU A N 1
ATOM 1743 C CA . GLU A 1 216 ? 63.389 -2.581 21.818 1.00 46.93 267 GLU A CA 1
ATOM 1744 C C . GLU A 1 216 ? 62.803 -1.487 20.921 1.00 48.08 267 GLU A C 1
ATOM 1745 O O . GLU A 1 216 ? 62.670 -0.352 21.361 1.00 49.85 267 GLU A O 1
ATOM 1751 N N . THR A 1 217 ? 62.413 -1.838 19.698 1.00 42.15 268 THR A N 1
ATOM 1752 C CA . THR A 1 217 ? 61.773 -0.932 18.738 1.00 40.66 268 THR A CA 1
ATOM 1753 C C . THR A 1 217 ? 60.465 -0.398 19.342 1.00 43.80 268 THR A C 1
ATOM 1754 O O . THR A 1 217 ? 60.246 0.815 19.379 1.00 42.27 268 THR A O 1
ATOM 1758 N N . TYR A 1 218 ? 59.640 -1.321 19.862 1.00 41.84 269 TYR A N 1
ATOM 1759 C CA . TYR A 1 218 ? 58.351 -1.039 20.509 1.00 42.76 269 TYR A CA 1
ATOM 1760 C C . TYR A 1 218 ? 58.516 -0.092 21.691 1.00 42.98 269 TYR A C 1
ATOM 1761 O O . TYR A 1 218 ? 57.741 0.872 21.793 1.00 41.03 269 TYR A O 1
ATOM 1770 N N . ARG A 1 219 ? 59.602 -0.293 22.506 1.00 39.49 270 ARG A N 1
ATOM 1771 C CA . ARG A 1 219 ? 59.964 0.584 23.621 1.00 39.63 270 ARG A CA 1
ATOM 1772 C C . ARG A 1 219 ? 60.386 1.946 23.095 1.00 44.06 270 ARG A C 1
ATOM 1773 O O . ARG A 1 219 ? 60.072 2.960 23.733 1.00 43.18 270 ARG A O 1
ATOM 1781 N N . CYS A 1 220 ? 61.141 1.974 21.949 1.00 40.97 271 CYS A N 1
ATOM 1782 C CA . CYS A 1 220 ? 61.596 3.229 21.362 1.00 41.43 271 CYS A CA 1
ATOM 1783 C C . CYS A 1 220 ? 60.428 4.020 20.786 1.00 42.46 271 CYS A C 1
ATOM 1784 O O . CYS A 1 220 ? 60.416 5.244 20.925 1.00 42.26 271 CYS A O 1
ATOM 1787 N N . ILE A 1 221 ? 59.419 3.323 20.218 1.00 36.65 272 ILE A N 1
ATOM 1788 C CA . ILE A 1 221 ? 58.202 3.916 19.639 1.00 36.08 272 ILE A CA 1
ATOM 1789 C C . ILE A 1 221 ? 57.383 4.572 20.750 1.00 41.56 272 ILE A C 1
ATOM 1790 O O . ILE A 1 221 ? 57.017 5.744 20.630 1.00 41.89 272 ILE A O 1
ATOM 1795 N N . LYS A 1 222 ? 57.105 3.799 21.810 1.00 38.65 273 LYS A N 1
ATOM 1796 C CA . LYS A 1 222 ? 56.312 4.209 22.977 1.00 39.67 273 LYS A CA 1
ATOM 1797 C C . LYS A 1 222 ? 56.927 5.434 23.671 1.00 45.81 273 LYS A C 1
ATOM 1798 O O . LYS A 1 222 ? 56.203 6.362 24.050 1.00 45.77 273 LYS A O 1
ATOM 1804 N N . GLN A 1 223 ? 58.259 5.480 23.746 1.00 43.44 274 GLN A N 1
ATOM 1805 C CA . GLN A 1 223 ? 58.942 6.627 24.354 1.00 44.53 274 GLN A CA 1
ATOM 1806 C C . GLN A 1 223 ? 59.339 7.686 23.331 1.00 49.02 274 GLN A C 1
ATOM 1807 O O . GLN A 1 223 ? 59.847 8.747 23.708 1.00 49.99 274 GLN A O 1
ATOM 1813 N N . VAL A 1 224 ? 59.045 7.422 22.039 1.00 45.66 275 VAL A N 1
ATOM 1814 C CA . VAL A 1 224 ? 59.391 8.281 20.903 1.00 45.35 275 VAL A CA 1
ATOM 1815 C C . VAL A 1 224 ? 60.904 8.638 21.011 1.00 49.45 275 VAL A C 1
ATOM 1816 O O . VAL A 1 224 ? 61.307 9.800 21.148 1.00 49.30 275 VAL A O 1
ATOM 1820 N N . HIS A 1 225 ? 61.699 7.568 21.110 1.00 46.80 276 HIS A N 1
ATOM 1821 C CA . HIS A 1 225 ? 63.145 7.597 21.247 1.00 47.92 276 HIS A CA 1
ATOM 1822 C C . HIS A 1 225 ? 63.732 7.282 19.886 1.00 46.75 276 HIS A C 1
ATOM 1823 O O . HIS A 1 225 ? 63.707 6.132 19.432 1.00 43.25 276 HIS A O 1
ATOM 1830 N N . TYR A 1 226 ? 64.251 8.321 19.251 1.00 42.59 277 TYR A N 1
ATOM 1831 C CA . TYR A 1 226 ? 64.888 8.269 17.940 1.00 41.80 277 TYR A CA 1
ATOM 1832 C C . TYR A 1 226 ? 65.799 9.495 17.823 1.00 46.71 277 TYR A C 1
ATOM 1833 O O . TYR A 1 226 ? 65.577 10.490 18.516 1.00 46.98 277 TYR A O 1
ATOM 1842 N N . THR A 1 227 ? 66.819 9.411 16.960 1.00 43.55 278 THR A N 1
ATOM 1843 C CA . THR A 1 227 ? 67.796 10.470 16.723 1.00 44.54 278 THR A CA 1
ATOM 1844 C C . THR A 1 227 ? 67.502 11.196 15.407 1.00 47.88 278 THR A C 1
ATOM 1845 O O . THR A 1 227 ? 67.216 10.563 14.399 1.00 45.51 278 THR A O 1
ATOM 1849 N N . LEU A 1 228 ? 67.552 12.524 15.428 1.00 46.08 279 LEU A N 1
ATOM 1850 C CA . LEU A 1 228 ? 67.372 13.302 14.224 1.00 46.36 279 LEU A CA 1
ATOM 1851 C C . LEU A 1 228 ? 68.766 13.687 13.702 1.00 51.45 279 LEU A C 1
ATOM 1852 O O . LEU A 1 228 ? 69.465 14.453 14.373 1.00 52.73 279 LEU A O 1
ATOM 1857 N N . PRO A 1 229 ? 69.234 13.104 12.561 1.00 48.16 280 PRO A N 1
ATOM 1858 C CA . PRO A 1 229 ? 70.576 13.454 12.058 1.00 47.82 280 PRO A CA 1
ATOM 1859 C C . PRO A 1 229 ? 70.698 14.956 11.830 1.00 49.52 280 PRO A C 1
ATOM 1860 O O . PRO A 1 229 ? 69.751 15.581 11.345 1.00 47.52 280 PRO A O 1
ATOM 1864 N N . ALA A 1 230 ? 71.843 15.531 12.238 1.00 46.94 281 ALA A N 1
ATOM 1865 C CA . ALA A 1 230 ? 72.142 16.965 12.135 1.00 46.77 281 ALA A CA 1
ATOM 1866 C C . ALA A 1 230 ? 72.071 17.504 10.710 1.00 48.28 281 ALA A C 1
ATOM 1867 O O . ALA A 1 230 ? 71.706 18.665 10.515 1.00 47.23 281 ALA A O 1
ATOM 1869 N N . SER A 1 231 ? 72.381 16.646 9.719 1.00 44.12 282 SER A N 1
ATOM 1870 C CA . SER A 1 231 ? 72.375 16.977 8.286 1.00 43.32 282 SER A CA 1
ATOM 1871 C C . SER A 1 231 ? 70.999 17.265 7.684 1.00 46.03 282 SER A C 1
ATOM 1872 O O . SER A 1 231 ? 70.953 17.909 6.635 1.00 46.20 282 SER A O 1
ATOM 1875 N N . LEU A 1 232 ? 69.890 16.785 8.303 1.00 43.27 283 LEU A N 1
ATOM 1876 C CA . LEU A 1 232 ? 68.546 17.060 7.754 1.00 43.15 283 LEU A CA 1
ATOM 18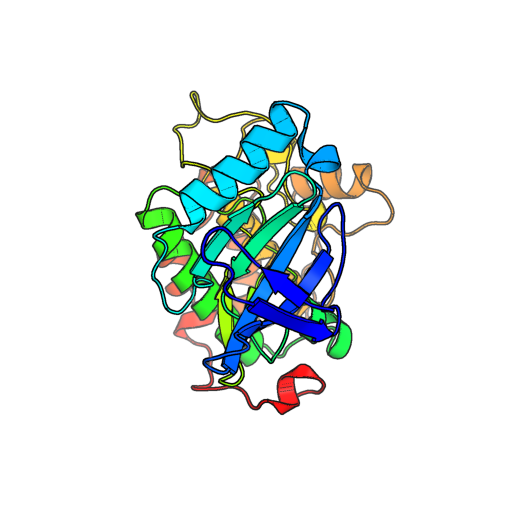77 C C . LEU A 1 232 ? 68.256 18.526 7.987 1.00 44.91 283 LEU A C 1
ATOM 1878 O O . LEU A 1 232 ? 68.706 19.088 8.990 1.00 43.89 283 LEU A O 1
ATOM 1883 N N . SER A 1 233 ? 67.512 19.143 7.064 1.00 39.81 284 SER A N 1
ATOM 1884 C CA . SER A 1 233 ? 67.157 20.555 7.159 1.00 40.57 284 SER A CA 1
ATOM 1885 C C . SER A 1 233 ? 66.316 20.811 8.417 1.00 43.45 284 SER A C 1
ATOM 1886 O O . SER A 1 233 ? 65.713 19.875 8.949 1.00 40.27 284 SER A O 1
ATOM 1889 N N . LEU A 1 234 ? 66.295 22.066 8.893 1.00 41.71 285 LEU A N 1
ATOM 1890 C CA . LEU A 1 234 ? 65.461 22.434 10.035 1.00 42.55 285 LEU A CA 1
ATOM 1891 C C . LEU A 1 234 ? 63.968 22.151 9.726 1.00 44.26 285 LEU A C 1
ATOM 1892 O O . LEU A 1 234 ? 63.343 21.495 10.556 1.00 42.53 285 LEU A O 1
ATOM 1897 N N . PRO A 1 235 ? 63.385 22.543 8.554 1.00 41.91 286 PRO A N 1
ATOM 1898 C CA . PRO A 1 235 ? 61.978 22.193 8.293 1.00 41.91 286 PRO A CA 1
ATOM 1899 C C . PRO A 1 235 ? 61.710 20.681 8.322 1.00 41.67 286 PRO A C 1
ATOM 1900 O O . PRO A 1 235 ? 60.668 20.286 8.820 1.00 40.45 286 PRO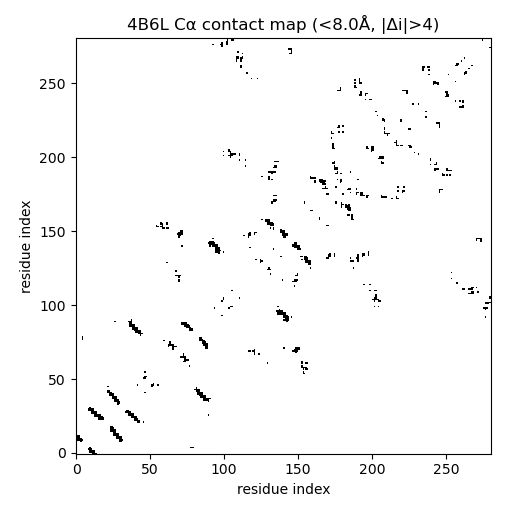 A O 1
ATOM 1904 N N . ALA A 1 236 ? 62.677 19.841 7.879 1.00 37.01 287 ALA A N 1
ATOM 1905 C CA . ALA A 1 236 ? 62.523 18.372 7.905 1.00 35.38 287 ALA A CA 1
ATOM 1906 C C . ALA A 1 236 ? 62.466 17.845 9.343 1.00 40.38 287 ALA A C 1
ATOM 1907 O O . ALA A 1 236 ? 61.556 17.075 9.668 1.00 39.65 287 ALA A O 1
ATOM 1909 N N . ARG A 1 237 ? 63.392 18.320 10.217 1.00 37.53 288 ARG A N 1
ATOM 1910 C CA . ARG A 1 237 ? 63.448 17.942 11.623 1.00 38.35 288 ARG A CA 1
ATOM 1911 C C . ARG A 1 237 ? 62.221 18.458 12.354 1.00 42.01 288 ARG A C 1
ATOM 1912 O O . ARG A 1 237 ? 61.687 17.727 13.172 1.00 40.44 288 ARG A O 1
ATOM 1920 N N . GLN A 1 238 ? 61.754 19.705 12.035 1.00 40.24 289 GLN A N 1
ATOM 1921 C CA . GLN A 1 238 ? 60.564 20.320 12.654 1.00 39.50 289 GLN A CA 1
ATOM 1922 C C . GLN A 1 238 ? 59.339 19.493 12.317 1.00 41.47 289 GLN A C 1
ATOM 1923 O O . GLN A 1 238 ? 58.568 19.174 13.215 1.00 41.11 289 GLN A O 1
ATOM 1929 N N . LEU A 1 239 ? 59.169 19.123 11.028 1.00 36.18 290 LEU A N 1
ATOM 1930 C CA . LEU A 1 239 ? 58.037 18.320 10.588 1.00 34.77 290 LEU A CA 1
ATOM 1931 C C . LEU A 1 239 ? 58.047 16.907 11.194 1.00 37.71 290 LEU A C 1
ATOM 1932 O O . LEU A 1 239 ? 56.988 16.428 11.630 1.00 34.32 290 LEU A O 1
ATOM 1937 N N . LEU A 1 240 ? 59.234 16.273 11.251 1.00 34.64 291 LEU A N 1
ATOM 1938 C CA . LEU A 1 240 ? 59.396 14.939 11.852 1.00 34.61 291 LEU A CA 1
ATOM 1939 C C . LEU A 1 240 ? 59.004 14.947 13.331 1.00 41.92 291 LEU A C 1
ATOM 1940 O O . LEU A 1 240 ? 58.233 14.079 13.753 1.00 42.22 291 LEU A O 1
ATOM 1945 N N . ALA A 1 241 ? 59.436 16.004 14.075 1.00 40.24 292 ALA A N 1
ATOM 1946 C CA . ALA A 1 241 ? 59.132 16.230 15.487 1.00 40.86 292 ALA A CA 1
ATOM 1947 C C . ALA A 1 241 ? 57.634 16.451 15.722 1.00 43.35 292 ALA A C 1
ATOM 1948 O O . ALA A 1 241 ? 57.096 15.899 16.676 1.00 42.75 292 ALA A O 1
ATOM 1950 N N . ALA A 1 242 ? 56.963 17.256 14.867 1.00 40.85 293 ALA A N 1
ATOM 1951 C CA . ALA A 1 242 ? 55.522 17.508 14.972 1.00 42.23 293 ALA A CA 1
ATOM 1952 C C . ALA A 1 242 ? 54.729 16.213 14.687 1.00 43.99 293 ALA A C 1
ATOM 1953 O O . ALA A 1 242 ? 53.755 15.927 15.384 1.00 43.08 293 ALA A O 1
ATOM 1955 N N . ILE A 1 243 ? 55.168 15.431 13.692 1.00 40.75 294 ILE A N 1
ATOM 1956 C CA . ILE A 1 243 ? 54.504 14.171 13.306 1.00 39.26 294 ILE A CA 1
ATOM 1957 C C . ILE A 1 243 ? 54.735 13.043 14.334 1.00 43.77 294 ILE A C 1
ATOM 1958 O O . ILE A 1 243 ? 53.779 12.361 14.709 1.00 44.29 294 ILE A O 1
ATOM 1963 N N . LEU A 1 244 ? 55.992 12.832 14.751 1.00 39.70 295 LEU A N 1
ATOM 1964 C CA . LEU A 1 244 ? 56.360 11.760 15.674 1.00 39.76 295 LEU A CA 1
ATOM 1965 C C . LEU A 1 244 ? 56.118 12.164 17.120 1.00 45.64 295 LEU A C 1
ATOM 1966 O O . LEU A 1 244 ? 57.035 12.440 17.894 1.00 45.70 295 LEU A O 1
ATOM 1971 N N . ARG A 1 245 ? 54.836 12.262 17.449 1.00 43.81 296 ARG A N 1
ATOM 1972 C CA . ARG A 1 245 ? 54.339 12.627 18.772 1.00 44.20 296 ARG A CA 1
ATOM 1973 C C . ARG A 1 245 ? 53.666 11.396 19.335 1.00 45.44 296 ARG A C 1
ATOM 1974 O O . ARG A 1 245 ? 52.892 10.774 18.625 1.00 41.36 296 ARG A O 1
ATOM 1982 N N . ALA A 1 246 ? 53.982 11.021 20.598 1.00 44.32 297 ALA A N 1
ATOM 1983 C CA . ALA A 1 246 ? 53.388 9.859 21.270 1.00 43.77 297 ALA A CA 1
ATOM 1984 C C . ALA A 1 246 ? 51.864 9.947 21.300 1.00 46.38 297 ALA A C 1
ATOM 1985 O O . ALA A 1 246 ? 51.197 8.945 21.101 1.00 45.30 297 ALA A O 1
ATOM 1987 N N . SER A 1 247 ? 51.326 11.136 21.571 1.00 44.61 298 SER A N 1
ATOM 1988 C CA . SER A 1 247 ? 49.892 11.334 21.671 1.00 45.32 298 SER A CA 1
ATOM 1989 C C . SER A 1 247 ? 49.260 11.623 20.300 1.00 48.16 298 SER A C 1
ATOM 1990 O O . SER A 1 247 ? 49.601 12.637 19.676 1.00 48.98 298 SER A O 1
ATOM 1993 N N . PRO A 1 248 ? 48.387 10.695 19.805 1.00 42.70 299 PRO A N 1
ATOM 1994 C CA . PRO A 1 248 ? 47.781 10.871 18.469 1.00 41.40 299 PRO A CA 1
ATOM 1995 C C . PRO A 1 248 ? 47.143 12.241 18.203 1.00 45.64 299 PRO A C 1
ATOM 1996 O O . PRO A 1 248 ? 47.401 12.794 17.139 1.00 43.85 299 PRO A O 1
ATOM 2000 N N . ARG A 1 249 ? 46.401 12.824 19.192 1.00 42.51 300 ARG A N 1
ATOM 2001 C CA . ARG A 1 249 ? 45.755 14.148 19.082 1.00 42.72 300 ARG A CA 1
ATOM 2002 C C . ARG A 1 249 ? 46.743 15.335 18.921 1.00 46.85 300 ARG A C 1
ATOM 2003 O O . ARG A 1 249 ? 46.350 16.366 18.383 1.00 47.42 300 ARG A O 1
ATOM 2011 N N . ASP A 1 250 ? 48.018 15.172 19.357 1.00 42.40 301 ASP A N 1
ATOM 2012 C CA . ASP A 1 250 ? 49.066 16.187 19.231 1.00 42.27 301 ASP A CA 1
ATOM 2013 C C . ASP A 1 250 ? 49.675 16.215 17.830 1.00 44.10 301 ASP A C 1
ATOM 2014 O O . ASP A 1 250 ? 50.351 17.181 17.484 1.00 43.99 301 ASP A O 1
ATOM 2019 N N . ARG A 1 251 ? 49.430 15.169 17.027 1.00 39.06 302 ARG A N 1
ATOM 2020 C CA . ARG A 1 251 ? 49.970 15.075 15.678 1.00 37.95 302 ARG A CA 1
ATOM 2021 C C . ARG A 1 251 ? 49.234 15.991 14.717 1.00 41.08 302 ARG A C 1
ATOM 2022 O O . ARG A 1 251 ? 48.027 16.197 14.877 1.00 39.65 302 ARG A O 1
ATOM 2030 N N . PRO A 1 252 ? 49.934 16.557 13.708 1.00 38.71 303 PRO A N 1
ATOM 2031 C CA . PRO A 1 252 ? 49.226 17.388 12.717 1.00 39.31 303 PRO A CA 1
ATOM 2032 C C . PRO A 1 252 ? 48.343 16.522 11.827 1.00 42.95 303 PRO A C 1
ATOM 2033 O O . PRO A 1 252 ? 48.632 15.334 11.614 1.00 42.37 303 PRO A O 1
ATOM 2037 N N . SER A 1 253 ? 47.288 17.130 11.271 1.00 40.22 304 SER A N 1
ATOM 2038 C CA . SER A 1 253 ? 46.421 16.518 10.276 1.00 38.91 304 SER A CA 1
ATOM 2039 C C . SER A 1 253 ? 47.242 16.571 8.972 1.00 41.30 304 SER A C 1
ATOM 2040 O O . SER A 1 253 ? 48.273 17.254 8.927 1.00 41.35 304 SER A O 1
ATOM 2043 N N . ILE A 1 254 ? 46.760 15.916 7.924 1.00 37.58 305 ILE A N 1
ATOM 2044 C CA . ILE A 1 254 ? 47.357 15.948 6.577 1.00 38.01 305 ILE A CA 1
ATOM 2045 C C . ILE A 1 254 ? 47.393 17.417 6.071 1.00 42.74 305 ILE A C 1
ATOM 2046 O O . ILE A 1 254 ? 48.434 17.863 5.556 1.00 41.44 305 ILE A O 1
ATOM 2051 N N . ASP A 1 255 ? 46.277 18.171 6.265 1.00 39.57 306 ASP A N 1
ATOM 2052 C CA . ASP A 1 255 ? 46.196 19.581 5.851 1.00 39.81 306 ASP A CA 1
ATOM 2053 C C . ASP A 1 255 ? 47.246 20.436 6.539 1.00 43.38 306 ASP A C 1
ATOM 2054 O O . ASP A 1 255 ? 47.896 21.241 5.875 1.00 43.59 306 ASP A O 1
ATOM 2059 N N . GLN A 1 256 ? 47.471 20.190 7.846 1.00 39.38 307 GLN A N 1
ATOM 2060 C CA . GLN A 1 256 ? 48.471 20.871 8.661 1.00 39.87 307 GLN A CA 1
ATOM 2061 C C . GLN A 1 256 ? 49.882 20.520 8.232 1.00 42.79 307 GLN A C 1
ATOM 2062 O O . GLN A 1 256 ? 50.725 21.416 8.166 1.00 42.98 307 GLN A O 1
ATOM 2068 N N . ILE A 1 257 ? 50.144 19.223 7.933 1.00 39.37 308 ILE A N 1
ATOM 2069 C CA . ILE A 1 257 ? 51.439 18.721 7.440 1.00 37.61 308 ILE A CA 1
ATOM 2070 C C . ILE A 1 257 ? 51.805 19.484 6.163 1.00 41.95 308 ILE A C 1
ATOM 2071 O O . ILE A 1 257 ? 52.920 19.996 6.053 1.00 42.59 308 ILE A O 1
ATOM 2076 N N . LEU A 1 258 ? 50.835 19.594 5.228 1.00 39.07 309 LEU A N 1
ATOM 2077 C CA . LEU A 1 258 ? 51.004 20.260 3.947 1.00 38.44 309 LEU A CA 1
ATOM 2078 C C . LEU A 1 258 ? 51.196 21.781 4.059 1.00 44.56 309 LEU A C 1
ATOM 2079 O O . LEU A 1 258 ? 51.774 22.374 3.160 1.00 45.80 309 LEU A O 1
ATOM 2084 N N . ARG A 1 259 ? 50.813 22.378 5.191 1.00 41.41 310 ARG A N 1
ATOM 2085 C CA . ARG A 1 259 ? 50.993 23.813 5.411 1.00 43.46 310 ARG A CA 1
ATOM 2086 C C . ARG A 1 259 ? 52.269 24.150 6.231 1.00 47.82 310 ARG A C 1
ATOM 2087 O O . ARG A 1 259 ? 52.593 25.318 6.457 1.00 49.09 310 ARG A O 1
ATOM 2095 N N . HIS A 1 260 ? 53.007 23.099 6.614 1.00 42.99 311 HIS A N 1
ATOM 2096 C CA . HIS A 1 260 ? 54.281 23.168 7.313 1.00 42.30 311 HIS A CA 1
ATOM 2097 C C . HIS A 1 260 ? 55.328 23.677 6.320 1.00 44.42 311 HIS A C 1
ATOM 2098 O O . HIS A 1 260 ? 55.224 23.409 5.116 1.00 41.70 311 HIS A O 1
ATOM 2105 N N . ASP A 1 261 ? 56.327 24.408 6.846 1.00 42.62 312 ASP A N 1
ATOM 2106 C CA . ASP A 1 261 ? 57.477 24.981 6.139 1.00 43.17 312 ASP A CA 1
ATOM 2107 C C . ASP A 1 261 ? 58.248 24.001 5.296 1.00 46.54 312 ASP A C 1
ATOM 2108 O O . ASP A 1 261 ? 58.727 24.391 4.227 1.00 46.78 312 ASP A O 1
ATOM 2113 N N . PHE A 1 262 ? 58.354 22.721 5.748 1.00 42.06 313 PHE A N 1
ATOM 2114 C CA . PHE A 1 262 ? 58.989 21.669 4.961 1.00 41.46 313 PHE A CA 1
ATOM 2115 C C . PHE A 1 262 ? 58.407 21.654 3.533 1.00 44.18 313 PHE A C 1
ATOM 2116 O O . PHE A 1 262 ? 59.173 21.582 2.578 1.00 43.07 313 PHE A O 1
ATOM 2124 N N . PHE A 1 263 ? 57.078 21.776 3.396 1.00 40.77 314 PHE A N 1
ATOM 2125 C CA . PHE A 1 263 ? 56.408 21.791 2.098 1.00 41.40 314 PHE A CA 1
ATOM 2126 C C . PHE A 1 263 ? 56.267 23.186 1.482 1.00 49.15 314 PHE A C 1
ATOM 2127 O O . PHE A 1 263 ? 56.476 23.337 0.279 1.00 49.62 314 PHE A O 1
ATOM 2135 N N . THR A 1 264 ? 55.875 24.179 2.295 1.00 48.20 315 THR A N 1
ATOM 2136 C CA . THR A 1 264 ? 55.610 25.562 1.855 1.00 49.86 315 THR A CA 1
ATOM 2137 C C . THR A 1 264 ? 56.822 26.371 1.426 1.00 55.55 315 THR A C 1
ATOM 2138 O O . THR A 1 264 ? 56.689 27.248 0.564 1.00 56.34 315 THR A O 1
ATOM 2142 N N . LYS A 1 265 ? 57.985 26.107 2.034 1.00 51.70 316 LYS A N 1
ATOM 2143 C CA . LYS A 1 265 ? 59.220 26.849 1.754 1.00 51.73 316 LYS A CA 1
ATOM 2144 C C . LYS A 1 265 ? 60.236 26.050 0.928 1.00 53.25 316 LYS A C 1
ATOM 2145 O O . LYS A 1 265 ? 61.218 26.621 0.449 1.00 53.43 316 LYS A O 1
ATOM 2151 N N . GLY A 1 266 ? 59.949 24.762 0.725 1.00 48.29 317 GLY A N 1
ATOM 2152 C CA . GLY A 1 266 ? 60.806 23.836 -0.005 1.00 47.09 317 GLY A CA 1
ATOM 2153 C C . GLY A 1 266 ? 60.511 23.681 -1.482 1.00 50.00 317 GLY A C 1
ATOM 2154 O O . GLY A 1 266 ? 59.397 23.967 -1.945 1.00 49.17 317 GLY A O 1
ATOM 2155 N N . TYR A 1 267 ? 61.534 23.224 -2.234 1.00 45.90 318 TYR A N 1
ATOM 2156 C CA . TYR A 1 267 ? 61.423 22.967 -3.665 1.00 44.94 318 TYR A CA 1
ATOM 2157 C C . TYR A 1 267 ? 60.840 21.571 -3.919 1.00 46.31 318 TYR A C 1
ATOM 2158 O O . TYR A 1 267 ? 61.354 20.568 -3.405 1.00 44.07 318 TYR A O 1
ATOM 2167 N N . THR A 1 268 ? 59.773 21.518 -4.724 1.00 42.07 319 THR A N 1
ATOM 2168 C CA . THR A 1 268 ? 59.164 20.263 -5.146 1.00 41.65 319 THR A CA 1
ATOM 2169 C C . THR A 1 268 ? 59.300 20.204 -6.658 1.00 46.99 319 THR A C 1
ATOM 2170 O O . THR A 1 268 ? 58.699 21.046 -7.340 1.00 46.74 319 THR A O 1
ATOM 2174 N N . PRO A 1 269 ? 60.078 19.236 -7.208 1.00 44.94 320 PRO A N 1
ATOM 2175 C CA . PRO A 1 269 ? 60.159 19.117 -8.669 1.00 45.21 320 PRO A CA 1
ATOM 2176 C C . PRO A 1 269 ? 58.794 18.720 -9.236 1.00 50.01 320 PRO A C 1
ATOM 2177 O O . PRO A 1 269 ? 58.022 18.034 -8.558 1.00 49.12 320 PRO A O 1
ATOM 2181 N N . ASP A 1 270 ? 58.484 19.190 -10.455 1.00 47.56 321 ASP A N 1
ATOM 2182 C CA . ASP A 1 270 ? 57.232 18.884 -11.141 1.00 48.19 321 ASP A CA 1
ATOM 2183 C C . ASP A 1 270 ? 57.187 17.375 -11.432 1.00 50.34 321 ASP A C 1
ATOM 2184 O O . ASP A 1 270 ? 56.134 16.747 -11.312 1.00 49.58 321 ASP A O 1
ATOM 2189 N N . ARG A 1 271 ? 58.353 16.796 -11.750 1.00 45.54 322 ARG A N 1
ATOM 2190 C CA . ARG A 1 271 ? 58.505 15.368 -11.995 1.00 45.79 322 ARG A CA 1
ATOM 2191 C C . ARG A 1 271 ? 59.924 14.952 -11.635 1.00 49.19 322 ARG A C 1
ATOM 2192 O O . ARG A 1 271 ? 60.827 15.784 -11.566 1.00 49.97 322 ARG A O 1
ATOM 2200 N N . LEU A 1 272 ? 60.102 13.685 -11.332 1.00 45.22 323 LEU A N 1
ATOM 2201 C CA . LEU A 1 272 ? 61.414 13.150 -11.034 1.00 44.90 323 LEU A CA 1
ATOM 2202 C C . LEU A 1 272 ? 61.857 12.327 -12.244 1.00 45.76 323 LEU A C 1
ATOM 2203 O O . LEU A 1 272 ? 60.994 11.741 -12.899 1.00 44.65 323 LEU A O 1
ATOM 2208 N N . PRO A 1 273 ? 63.156 12.285 -12.619 1.00 40.69 324 PRO A N 1
ATOM 2209 C CA . PRO A 1 273 ? 63.530 11.445 -13.771 1.00 40.20 324 PRO A CA 1
ATOM 2210 C C . PRO A 1 273 ? 63.438 9.971 -13.377 1.00 41.85 324 PRO A C 1
ATOM 2211 O O . PRO A 1 273 ? 63.533 9.642 -12.180 1.00 39.75 324 PRO A O 1
ATOM 2215 N N . ILE A 1 274 ? 63.211 9.095 -14.367 1.00 38.04 325 ILE A N 1
ATOM 2216 C CA . ILE A 1 274 ? 63.137 7.641 -14.183 1.00 37.99 325 ILE A CA 1
ATOM 2217 C C . ILE A 1 274 ? 64.424 7.122 -13.506 1.00 42.20 325 ILE A C 1
ATOM 2218 O O . ILE A 1 274 ? 64.365 6.200 -12.697 1.00 40.34 325 ILE A O 1
ATOM 2223 N N . SER A 1 275 ? 65.573 7.722 -13.875 1.00 40.78 326 SER A N 1
ATOM 2224 C CA . SER A 1 275 ? 66.904 7.435 -13.359 1.00 40.84 326 SER A CA 1
ATOM 2225 C C . SER A 1 275 ? 66.970 7.504 -11.824 1.00 42.90 326 SER A C 1
ATOM 2226 O O . SER A 1 275 ? 67.722 6.730 -11.224 1.00 42.19 326 SER A O 1
ATOM 2229 N N . SER A 1 276 ? 66.140 8.377 -11.200 1.00 36.78 327 SER A N 1
ATOM 2230 C CA . SER A 1 276 ? 66.087 8.535 -9.738 1.00 35.20 327 SER A CA 1
ATOM 2231 C C . SER A 1 276 ? 65.642 7.271 -8.988 1.00 38.38 327 SER A C 1
ATOM 2232 O O . SER A 1 276 ? 65.766 7.212 -7.758 1.00 35.11 327 SER A O 1
ATOM 2235 N N . CYS A 1 277 ? 65.159 6.236 -9.739 1.00 38.01 328 CYS A N 1
ATOM 2236 C CA . CYS A 1 277 ? 64.753 4.938 -9.181 1.00 37.60 328 CYS A CA 1
ATOM 2237 C C . CYS A 1 277 ? 65.978 4.158 -8.703 1.00 41.85 328 CYS A C 1
ATOM 2238 O O . CYS A 1 277 ? 65.851 3.302 -7.838 1.00 40.96 328 CYS A O 1
ATOM 2241 N N . VAL A 1 278 ? 67.118 4.353 -9.372 1.00 40.02 329 VAL A N 1
ATOM 2242 C CA . VAL A 1 278 ? 68.331 3.596 -9.102 1.00 41.32 329 VAL A CA 1
ATOM 2243 C C . VAL A 1 278 ? 69.510 4.439 -8.608 1.00 43.39 329 VAL A C 1
ATOM 2244 O O . VAL A 1 278 ? 70.381 3.904 -7.943 1.00 44.21 329 VAL A O 1
ATOM 2248 N N . THR A 1 279 ? 69.553 5.738 -8.952 1.00 37.77 330 THR A N 1
ATOM 2249 C CA . THR A 1 279 ? 70.661 6.620 -8.586 1.00 38.46 330 THR A CA 1
ATOM 2250 C C . THR A 1 279 ? 70.144 8.021 -8.263 1.00 41.59 330 THR A C 1
ATOM 2251 O O . THR A 1 279 ? 68.979 8.314 -8.528 1.00 41.30 330 THR A O 1
ATOM 2255 N N . VAL A 1 280 ? 71.001 8.875 -7.683 1.00 37.50 331 VAL A N 1
ATOM 2256 C CA . VAL A 1 280 ? 70.647 10.267 -7.369 1.00 37.59 331 VAL A CA 1
ATOM 2257 C C . VAL A 1 280 ? 70.175 10.985 -8.651 1.00 43.53 331 VAL A C 1
ATOM 2258 O O . VAL A 1 280 ? 70.785 10.787 -9.722 1.00 41.50 331 VAL A O 1
ATOM 2262 N N . PRO A 1 281 ? 69.066 11.766 -8.566 1.00 42.62 332 PRO A N 1
ATOM 2263 C CA . PRO A 1 281 ? 68.526 12.424 -9.768 1.00 44.23 332 PRO A CA 1
ATOM 2264 C C . PRO A 1 281 ? 69.475 13.390 -10.491 1.00 60.50 332 PRO A C 1
ATOM 2265 O O . PRO A 1 281 ? 70.253 14.095 -9.819 1.00 57.18 332 PRO A O 1
#

Secondary structure (DSSP, 8-state):
-EE--SS---EEEEEEEE--TT-EEEEEEETTT--EEEEEEEEGGGG-SHHHHHHHHHHHHHHTT---TTBPPEEEEEE-SSEEEEEE---TT-BHHHHHHHHSS--HHHHHHHHHHHHHHHHHHHHTTEE----SGGGEEE-TT--EEE---TT-EE---TTTS-----S-TTT--HHHHTT----HHHHHHHHHHHHHHHHHSS-TT--SSHHHHHHHHHTT-----TTS-HHHHHHHHHHS-SSGGGSPPHHHHHTSHHHHTS---S---GGGGTS--

CATH classification: 3.30.200.20 (+1 more: 1.10.510.10)

Organism: Homo sapiens (NCBI:txid9606)